Protein AF-A0AAU9VNS6-F1 (afdb_monomer_lite)

Structure (mmCIF, N/CA/C/O backbone):
data_AF-A0AAU9VNS6-F1
#
_entry.id   AF-A0AAU9VNS6-F1
#
loop_
_atom_site.group_PDB
_atom_site.id
_atom_site.type_symbol
_atom_site.label_atom_id
_atom_site.label_alt_id
_atom_site.label_comp_id
_atom_site.label_asym_id
_atom_site.label_entity_id
_atom_site.label_seq_id
_atom_site.pdbx_PDB_ins_code
_atom_site.Cartn_x
_atom_site.Cartn_y
_atom_site.Cartn_z
_atom_site.occupancy
_atom_site.B_iso_or_equiv
_atom_site.auth_seq_id
_atom_site.auth_comp_id
_atom_site.auth_asym_id
_atom_site.auth_atom_id
_atom_site.pdbx_PDB_model_num
ATOM 1 N N . MET A 1 1 ? 47.655 -11.709 -35.002 1.00 44.59 1 MET A N 1
ATOM 2 C CA . MET A 1 1 ? 47.937 -11.793 -33.555 1.00 44.59 1 MET A CA 1
ATOM 3 C C . MET A 1 1 ? 48.391 -10.428 -33.088 1.00 44.59 1 MET A C 1
ATOM 5 O O . MET A 1 1 ? 49.429 -10.001 -33.559 1.00 44.59 1 MET A O 1
ATOM 9 N N . HIS A 1 2 ? 47.593 -9.747 -32.270 1.00 37.19 2 HIS A N 1
ATOM 10 C CA . HIS A 1 2 ? 48.022 -8.745 -31.286 1.00 37.19 2 HIS A CA 1
ATOM 11 C C . HIS A 1 2 ? 46.843 -8.608 -30.317 1.00 37.19 2 HIS A C 1
ATOM 13 O O . HIS A 1 2 ? 45.856 -7.932 -30.595 1.00 37.19 2 HIS A O 1
ATOM 19 N N . LEU A 1 3 ? 46.908 -9.399 -29.247 1.00 41.22 3 LEU A N 1
ATOM 20 C CA . LEU A 1 3 ? 46.064 -9.264 -28.068 1.00 41.22 3 LEU A CA 1
ATOM 21 C C . LEU A 1 3 ? 46.627 -8.080 -27.279 1.00 41.22 3 LEU A C 1
ATOM 23 O O . LEU A 1 3 ? 47.794 -8.114 -26.903 1.00 41.22 3 LEU A O 1
ATOM 27 N N . ALA A 1 4 ? 45.823 -7.044 -27.063 1.00 41.22 4 ALA A N 1
ATOM 28 C CA . ALA A 1 4 ? 46.144 -5.965 -26.138 1.00 41.22 4 ALA A CA 1
ATOM 29 C C . ALA A 1 4 ? 45.169 -6.047 -24.958 1.00 41.22 4 ALA A C 1
ATOM 31 O O . ALA A 1 4 ? 44.031 -5.590 -25.022 1.00 41.22 4 ALA A O 1
ATOM 32 N N . GLU A 1 5 ? 45.643 -6.793 -23.966 1.00 39.47 5 GLU A N 1
ATOM 33 C CA . GLU A 1 5 ? 45.468 -6.674 -22.518 1.00 39.47 5 GLU A CA 1
ATOM 34 C C . GLU A 1 5 ? 44.313 -5.795 -22.009 1.00 39.47 5 GLU A C 1
ATOM 36 O O . GLU A 1 5 ? 44.310 -4.565 -22.083 1.00 39.47 5 GLU A O 1
ATOM 41 N N . VAL A 1 6 ? 43.342 -6.491 -21.416 1.00 42.56 6 VAL A N 1
ATOM 42 C CA . VAL A 1 6 ? 42.278 -5.954 -20.572 1.00 42.56 6 VAL A CA 1
ATOM 43 C C . VAL A 1 6 ? 42.930 -5.435 -19.291 1.00 42.56 6 VAL A C 1
ATOM 45 O O . VAL A 1 6 ? 43.405 -6.228 -18.486 1.00 42.56 6 VAL A O 1
ATOM 48 N N . LYS A 1 7 ? 42.982 -4.109 -19.127 1.00 40.81 7 LYS A N 1
ATOM 49 C CA . LYS A 1 7 ? 43.409 -3.483 -17.872 1.00 40.81 7 LYS A CA 1
ATOM 50 C C . LYS A 1 7 ? 42.364 -3.693 -16.783 1.00 40.81 7 LYS A C 1
ATOM 52 O O . LYS A 1 7 ? 41.167 -3.514 -17.008 1.00 40.81 7 LYS A O 1
ATOM 57 N N . ASP A 1 8 ? 42.916 -4.062 -15.643 1.00 41.16 8 ASP A N 1
ATOM 58 C CA . ASP A 1 8 ? 42.336 -4.516 -14.395 1.00 41.16 8 ASP A CA 1
ATOM 59 C C . ASP A 1 8 ? 41.141 -3.720 -13.860 1.00 41.16 8 ASP A C 1
ATOM 61 O O . ASP A 1 8 ? 41.044 -2.496 -13.983 1.00 41.16 8 ASP A O 1
ATOM 65 N N . ASP A 1 9 ? 40.266 -4.489 -13.208 1.00 45.78 9 ASP A N 1
ATOM 66 C CA . ASP A 1 9 ? 39.287 -4.107 -12.200 1.00 45.78 9 ASP A CA 1
ATOM 67 C C . ASP A 1 9 ? 39.771 -2.955 -11.302 1.00 45.78 9 ASP A C 1
ATOM 69 O O . ASP A 1 9 ? 40.440 -3.145 -10.287 1.00 45.78 9 ASP A O 1
ATOM 73 N N . GLU A 1 10 ? 39.361 -1.732 -11.636 1.00 44.97 10 GLU A N 1
ATOM 74 C CA . GLU A 1 10 ? 39.350 -0.640 -10.672 1.00 44.97 10 GLU A CA 1
ATOM 75 C C . GLU A 1 10 ? 38.202 -0.918 -9.686 1.00 44.97 10 GLU A C 1
ATOM 77 O O . GLU A 1 10 ? 37.025 -0.668 -9.975 1.00 44.97 10 GLU A O 1
ATOM 82 N N . GLU A 1 11 ? 38.543 -1.501 -8.532 1.00 47.16 11 GLU A N 1
ATOM 83 C CA . GLU A 1 11 ? 37.665 -1.637 -7.370 1.00 47.16 11 GLU A CA 1
ATOM 84 C C . GLU A 1 11 ? 37.081 -0.265 -6.996 1.00 47.16 11 GLU A C 1
ATOM 86 O O . GLU A 1 11 ? 37.658 0.524 -6.245 1.00 47.16 11 GLU A O 1
ATOM 91 N N . LEU A 1 12 ? 35.888 0.029 -7.521 1.00 47.84 12 LEU A N 1
ATOM 92 C CA . LEU A 1 12 ? 35.107 1.185 -7.104 1.00 47.84 12 LEU A CA 1
ATOM 93 C C . LEU A 1 12 ? 34.817 1.077 -5.598 1.00 47.84 12 LEU A C 1
ATOM 95 O O . LEU A 1 12 ? 34.297 0.048 -5.149 1.00 47.84 12 LEU A O 1
ATOM 99 N N . PRO A 1 13 ? 35.021 2.155 -4.821 1.00 41.72 13 PRO A N 1
ATOM 100 C CA . PRO A 1 13 ? 34.848 2.117 -3.380 1.00 41.72 13 PRO A CA 1
ATOM 101 C C . PRO A 1 13 ? 33.423 1.665 -3.019 1.00 41.72 13 PRO A C 1
ATOM 103 O O . PRO A 1 13 ? 32.434 2.195 -3.557 1.00 41.72 13 PRO A O 1
ATOM 106 N N . PRO A 1 14 ? 33.262 0.709 -2.085 1.00 51.72 14 PRO A N 1
ATOM 107 C CA . PRO A 1 14 ? 31.958 0.423 -1.525 1.00 51.72 14 PRO A CA 1
ATOM 108 C C . PRO A 1 14 ? 31.530 1.654 -0.711 1.00 51.72 14 PRO A C 1
ATOM 110 O O . PRO A 1 14 ? 32.350 2.377 -0.160 1.00 51.72 14 PRO A O 1
ATOM 113 N N . ASN A 1 15 ? 30.226 1.899 -0.599 1.00 47.78 15 ASN A N 1
ATOM 114 C CA . ASN A 1 15 ? 29.651 2.900 0.313 1.00 47.78 15 ASN A CA 1
ATOM 115 C C . ASN A 1 15 ? 29.649 4.392 -0.067 1.00 47.78 15 ASN A C 1
ATOM 117 O O . ASN A 1 15 ? 29.676 5.261 0.801 1.00 47.78 15 ASN A O 1
ATOM 121 N N . ARG A 1 16 ? 29.316 4.729 -1.316 1.00 53.53 16 ARG A N 1
ATOM 122 C CA . ARG A 1 16 ? 28.338 5.820 -1.504 1.00 53.53 16 ARG A CA 1
ATOM 123 C C . ARG A 1 16 ? 27.029 5.208 -1.956 1.00 53.53 16 ARG A C 1
ATOM 125 O O . ARG A 1 16 ? 26.932 4.639 -3.038 1.00 53.53 16 ARG A O 1
ATOM 132 N N . SER A 1 17 ? 26.029 5.256 -1.080 1.00 61.28 17 SER A N 1
ATOM 133 C CA . SER A 1 17 ? 24.670 4.817 -1.391 1.00 61.28 17 SER A CA 1
ATOM 134 C C . SER A 1 17 ? 24.149 5.702 -2.520 1.00 61.28 17 SER A C 1
ATOM 136 O O . SER A 1 17 ? 23.678 6.811 -2.291 1.00 61.28 17 SER A O 1
ATOM 138 N N . LEU A 1 18 ? 24.314 5.236 -3.756 1.00 75.88 18 LEU A N 1
ATOM 139 C CA . LEU A 1 18 ? 23.987 5.992 -4.951 1.00 75.88 18 LEU A CA 1
ATOM 140 C C . LEU A 1 18 ? 22.461 6.104 -5.052 1.00 75.88 18 LEU A C 1
ATOM 142 O O . LEU A 1 18 ? 21.764 5.160 -5.428 1.00 75.88 18 LEU A O 1
ATOM 146 N N . ILE A 1 19 ? 21.932 7.250 -4.636 1.00 87.69 19 ILE A N 1
ATOM 147 C CA . ILE A 1 19 ? 20.503 7.553 -4.666 1.00 87.69 19 ILE A CA 1
ATOM 148 C C . ILE A 1 19 ? 20.165 8.092 -6.056 1.00 87.69 19 ILE A C 1
ATOM 150 O O . ILE A 1 19 ? 20.704 9.109 -6.483 1.00 87.69 19 ILE A O 1
ATOM 154 N N . CYS A 1 20 ? 19.265 7.421 -6.780 1.00 88.94 20 CYS A N 1
ATOM 155 C CA . CYS A 1 20 ? 18.780 7.925 -8.064 1.00 88.94 20 CYS A CA 1
ATOM 156 C C . CYS A 1 20 ? 17.476 8.724 -7.918 1.00 88.94 20 CYS A C 1
ATOM 158 O O . CYS A 1 20 ? 16.636 8.438 -7.063 1.00 88.94 20 CYS A O 1
ATOM 160 N N . HIS A 1 21 ? 17.289 9.696 -8.815 1.00 91.06 21 HIS A N 1
ATOM 161 C CA . HIS A 1 21 ? 16.090 10.540 -8.924 1.00 91.06 21 HIS A CA 1
ATOM 162 C C . HIS A 1 21 ? 15.413 10.401 -10.301 1.00 91.06 21 HIS A C 1
ATOM 164 O O . HIS A 1 21 ? 14.740 11.314 -10.781 1.00 91.06 21 HIS A O 1
ATOM 170 N N . CYS A 1 22 ? 15.630 9.275 -10.987 1.00 89.25 22 CYS A N 1
ATOM 171 C CA . CYS A 1 22 ? 15.139 9.061 -12.348 1.00 89.25 22 CYS A CA 1
ATOM 172 C C . CYS A 1 22 ? 13.616 9.238 -12.430 1.00 89.25 22 CYS A C 1
ATOM 174 O O . CYS A 1 22 ? 12.886 8.732 -11.584 1.00 89.25 22 CYS A O 1
ATOM 176 N N . GLY A 1 23 ? 13.131 9.955 -13.443 1.00 86.38 23 GLY A N 1
ATOM 177 C CA . GLY A 1 23 ? 11.696 10.161 -13.651 1.00 86.38 23 GLY A CA 1
ATOM 178 C C . GLY A 1 23 ? 11.024 11.156 -12.699 1.00 86.38 23 GLY A C 1
ATOM 179 O O . GLY A 1 23 ? 9.817 11.346 -12.809 1.00 86.38 23 GLY A O 1
ATOM 180 N N . ARG A 1 24 ? 11.762 11.843 -11.810 1.00 84.69 24 ARG A N 1
ATOM 181 C CA . ARG A 1 24 ? 11.190 12.849 -10.889 1.00 84.69 24 ARG A CA 1
ATOM 182 C C . ARG A 1 24 ? 10.424 13.971 -11.607 1.00 84.69 24 ARG A C 1
ATOM 184 O O . ARG A 1 24 ? 9.454 14.482 -11.064 1.00 84.69 24 ARG A O 1
ATOM 191 N N . HIS A 1 25 ? 10.833 14.310 -12.830 1.00 82.31 25 HIS A N 1
ATOM 192 C CA . HIS A 1 25 ? 10.203 15.338 -13.670 1.00 82.31 25 HIS A CA 1
ATOM 193 C C . HIS A 1 25 ? 9.329 14.755 -14.795 1.00 82.31 25 HIS A C 1
ATOM 195 O O . HIS A 1 25 ? 8.978 15.455 -15.743 1.00 82.31 25 HIS A O 1
ATOM 201 N N . ALA A 1 26 ? 8.994 13.463 -14.738 1.00 81.88 26 ALA A N 1
ATOM 202 C CA . ALA A 1 26 ? 8.174 12.833 -15.763 1.00 81.88 26 ALA A CA 1
ATOM 203 C C . ALA A 1 26 ? 6.729 13.352 -15.709 1.00 81.88 26 ALA A C 1
ATOM 205 O O . ALA A 1 26 ? 6.067 13.271 -14.676 1.00 81.88 26 ALA A O 1
ATOM 206 N N . LYS A 1 27 ? 6.212 13.822 -16.850 1.00 75.75 27 LYS A N 1
ATOM 207 C CA . LYS A 1 27 ? 4.818 14.285 -16.985 1.00 75.75 27 LYS A CA 1
ATOM 208 C C . LYS A 1 27 ? 3.806 13.134 -17.077 1.00 75.75 27 LYS A C 1
ATOM 210 O O . LYS A 1 27 ? 2.624 13.329 -16.825 1.00 75.75 27 LYS A O 1
ATOM 215 N N . SER A 1 28 ? 4.262 11.926 -17.424 1.00 72.81 28 SER A N 1
ATOM 216 C CA . SER A 1 28 ? 3.416 10.741 -17.592 1.00 72.81 28 SER A CA 1
ATOM 217 C C . SER A 1 28 ? 3.862 9.593 -16.697 1.00 72.81 28 SER A C 1
ATOM 219 O O . SER A 1 28 ? 5.045 9.267 -16.605 1.00 72.81 28 SER A O 1
ATOM 221 N N . ARG A 1 29 ? 2.877 8.921 -16.093 1.00 65.25 29 ARG A N 1
ATOM 222 C CA . ARG A 1 29 ? 3.080 7.707 -15.288 1.00 65.25 29 ARG A CA 1
ATOM 223 C C . ARG A 1 29 ? 3.255 6.438 -16.118 1.00 65.25 29 ARG A C 1
ATOM 225 O O . ARG A 1 29 ? 3.431 5.372 -15.544 1.00 65.25 29 ARG A O 1
ATOM 232 N N . MET A 1 30 ? 3.159 6.528 -17.445 1.00 69.75 30 MET A N 1
ATOM 233 C CA . MET A 1 30 ? 3.325 5.371 -18.331 1.00 69.75 30 MET A CA 1
ATOM 234 C C . MET A 1 30 ? 4.786 5.016 -18.577 1.00 69.75 30 MET A C 1
ATOM 236 O O . MET A 1 30 ? 5.097 3.847 -18.780 1.00 69.75 30 MET A O 1
ATOM 240 N N . HIS A 1 31 ? 5.679 6.003 -18.540 1.00 76.94 31 HIS A N 1
ATOM 241 C CA . HIS A 1 31 ? 7.084 5.772 -18.836 1.00 76.94 31 HIS A CA 1
ATOM 242 C C . HIS A 1 31 ? 7.755 5.066 -17.652 1.00 76.94 31 HIS A C 1
ATOM 244 O O . HIS A 1 31 ? 7.689 5.547 -16.518 1.00 76.94 31 HIS A O 1
ATOM 250 N N . GLY A 1 32 ? 8.334 3.891 -17.897 1.00 80.50 32 GLY A N 1
ATOM 251 C CA . GLY A 1 32 ? 9.141 3.175 -16.912 1.00 80.50 32 GLY A CA 1
ATOM 252 C C . GLY A 1 32 ? 10.544 3.768 -16.847 1.00 80.50 32 GLY A C 1
ATOM 253 O O . GLY A 1 32 ? 11.114 4.106 -17.879 1.00 80.50 32 GLY A O 1
ATOM 254 N N . PHE A 1 33 ? 11.109 3.890 -15.648 1.00 88.06 33 PHE A N 1
ATOM 255 C CA . PHE A 1 33 ? 12.474 4.387 -15.454 1.00 88.06 33 PHE A CA 1
ATOM 256 C C . PHE A 1 33 ? 13.357 3.318 -14.832 1.00 88.06 33 PHE A C 1
ATOM 258 O O . PHE A 1 33 ? 12.855 2.376 -14.225 1.00 88.06 33 PHE A O 1
ATOM 265 N N . CYS A 1 34 ? 14.676 3.490 -14.944 1.00 89.19 34 CYS A N 1
ATOM 266 C CA . CYS A 1 34 ? 15.651 2.530 -14.429 1.00 89.19 34 CYS A CA 1
ATOM 267 C C . CYS A 1 34 ? 15.367 1.128 -14.994 1.00 89.19 34 CYS A C 1
ATOM 269 O O . CYS A 1 34 ? 15.096 0.214 -14.235 1.00 89.19 34 CYS A O 1
ATOM 271 N N . ILE A 1 35 ? 15.305 0.978 -16.314 1.00 88.06 35 ILE A N 1
ATOM 272 C CA . ILE A 1 35 ? 15.040 -0.321 -16.945 1.00 88.06 35 ILE A CA 1
ATOM 273 C C . ILE A 1 35 ? 16.364 -1.105 -16.963 1.00 88.06 35 ILE A C 1
ATOM 275 O O . ILE A 1 35 ? 17.342 -0.550 -17.469 1.00 88.06 35 ILE A O 1
ATOM 279 N N . PRO A 1 36 ? 16.430 -2.321 -16.383 1.00 79.38 36 PRO A N 1
ATOM 280 C CA . PRO A 1 36 ? 17.592 -3.202 -16.528 1.00 79.38 36 PRO A CA 1
ATOM 281 C C . PRO A 1 36 ? 17.869 -3.482 -18.011 1.00 79.38 36 PRO A C 1
ATOM 283 O O . PRO A 1 36 ? 16.933 -3.513 -18.803 1.00 79.38 36 PRO A O 1
ATOM 286 N N . ASP A 1 37 ? 19.136 -3.624 -18.396 1.00 75.19 37 ASP A N 1
ATOM 287 C CA . ASP A 1 37 ? 19.576 -3.980 -19.762 1.00 75.19 37 ASP A CA 1
ATOM 288 C C . ASP A 1 37 ? 19.282 -2.956 -20.876 1.00 75.19 37 ASP A C 1
ATOM 290 O O . ASP A 1 37 ? 19.775 -3.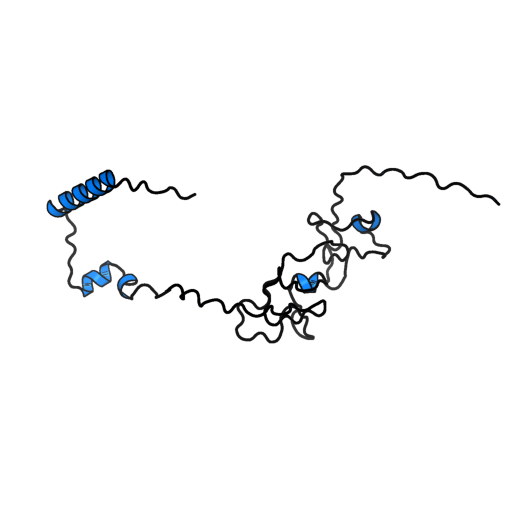083 -21.995 1.00 75.19 37 ASP A O 1
ATOM 294 N N . ALA A 1 38 ? 18.562 -1.874 -20.575 1.00 72.69 38 ALA A N 1
ATOM 295 C CA . ALA A 1 38 ? 18.508 -0.704 -21.440 1.00 72.69 38 ALA A CA 1
ATOM 296 C C . ALA A 1 38 ? 19.769 0.154 -21.247 1.00 72.69 38 ALA A C 1
ATOM 298 O O . ALA A 1 38 ? 20.268 0.289 -20.125 1.00 72.69 38 ALA A O 1
ATOM 299 N N . ILE A 1 39 ? 20.231 0.826 -22.313 1.00 68.06 39 ILE A N 1
ATOM 300 C CA . ILE A 1 39 ? 21.257 1.886 -22.248 1.00 68.06 39 ILE A CA 1
ATOM 301 C C . ILE A 1 39 ? 20.651 3.094 -21.508 1.00 68.06 39 ILE A C 1
ATOM 303 O O . ILE A 1 39 ? 20.216 4.090 -22.086 1.00 68.06 39 ILE A O 1
ATOM 307 N N . GLY A 1 40 ? 20.502 2.960 -20.193 1.00 69.50 40 GLY A N 1
ATOM 308 C CA . GLY A 1 40 ? 19.784 3.885 -19.334 1.00 69.50 40 GLY A CA 1
ATOM 309 C C . GLY A 1 40 ? 20.731 4.805 -18.575 1.00 69.50 40 GLY A C 1
ATOM 310 O O . GLY A 1 40 ? 21.755 4.386 -18.046 1.00 69.50 40 GLY A O 1
ATOM 311 N N . ARG A 1 41 ? 20.334 6.071 -18.404 1.00 82.31 41 ARG A N 1
ATOM 312 C CA . ARG A 1 41 ? 21.074 7.054 -17.581 1.00 82.31 41 ARG A CA 1
ATOM 313 C C . ARG A 1 41 ? 20.953 6.807 -16.071 1.00 82.31 41 ARG A C 1
ATOM 315 O O . ARG A 1 41 ? 21.413 7.626 -15.281 1.00 82.31 41 ARG A O 1
ATOM 322 N N . CYS A 1 42 ? 20.278 5.736 -15.647 1.00 88.44 42 CYS A N 1
ATOM 323 C CA . CYS A 1 42 ? 20.074 5.471 -14.230 1.00 88.44 42 CYS A CA 1
ATOM 324 C C . CYS A 1 42 ? 21.412 5.103 -13.564 1.00 88.44 42 CYS A C 1
ATOM 326 O O . CYS A 1 42 ? 22.020 4.110 -13.966 1.00 88.44 42 CYS A O 1
ATOM 328 N N . PRO A 1 43 ? 21.839 5.829 -12.514 1.00 89.06 43 PRO A N 1
ATOM 329 C CA . PRO A 1 43 ? 23.087 5.544 -11.812 1.00 89.06 43 PRO A CA 1
ATOM 330 C C . PRO A 1 43 ? 23.127 4.122 -11.229 1.00 89.06 43 PRO A C 1
ATOM 332 O O . PRO A 1 43 ? 24.149 3.449 -11.297 1.00 89.06 43 PRO A O 1
ATOM 335 N N . CYS A 1 44 ? 21.992 3.640 -10.706 1.00 88.94 44 CYS A N 1
ATOM 336 C CA . CYS A 1 44 ? 21.883 2.298 -10.133 1.00 88.94 44 CYS A CA 1
ATOM 337 C C . CYS A 1 44 ? 22.053 1.210 -11.205 1.00 88.94 44 CYS A C 1
ATOM 339 O O . CYS A 1 44 ? 22.821 0.277 -11.003 1.00 88.94 44 CYS A O 1
ATOM 341 N N . VAL A 1 45 ? 21.393 1.362 -12.364 1.00 88.62 45 VAL A N 1
ATOM 342 C CA . VAL A 1 45 ? 21.488 0.397 -13.477 1.00 88.62 45 VAL A CA 1
ATOM 343 C C . VAL A 1 45 ? 22.904 0.370 -14.057 1.00 88.62 45 VAL A C 1
ATOM 345 O O . VAL A 1 45 ? 23.437 -0.710 -14.281 1.00 88.62 45 VAL A O 1
ATOM 348 N N . ARG A 1 46 ? 23.553 1.535 -14.227 1.00 87.25 46 ARG A N 1
ATOM 349 C CA . ARG A 1 46 ? 24.944 1.619 -14.717 1.00 87.25 46 ARG A CA 1
ATOM 350 C C . ARG A 1 46 ? 25.933 0.864 -13.831 1.00 87.25 46 ARG A C 1
ATOM 352 O O . ARG A 1 46 ? 26.872 0.275 -14.346 1.00 87.25 46 ARG A O 1
ATOM 359 N N . GLN A 1 47 ? 25.706 0.860 -12.520 1.00 86.94 47 GLN A N 1
ATOM 360 C CA . GLN A 1 47 ? 26.516 0.104 -11.562 1.00 86.94 47 GLN A CA 1
ATOM 361 C C . GLN A 1 47 ? 26.047 -1.346 -11.376 1.00 86.94 47 GLN A C 1
ATOM 363 O O . GLN A 1 47 ? 26.493 -2.006 -10.443 1.00 86.94 47 GLN A O 1
ATOM 368 N N . ARG A 1 48 ? 25.115 -1.834 -12.207 1.00 84.81 48 ARG A N 1
ATOM 369 C CA . ARG A 1 48 ? 24.501 -3.167 -12.085 1.00 84.81 48 ARG A CA 1
ATOM 370 C C . ARG A 1 48 ? 23.909 -3.437 -10.688 1.00 84.81 48 ARG A C 1
ATOM 372 O O . ARG A 1 48 ? 23.908 -4.565 -10.209 1.00 84.81 48 ARG A O 1
ATOM 379 N N . ARG A 1 49 ? 23.388 -2.398 -10.019 1.00 85.75 49 ARG A N 1
ATOM 380 C CA . ARG A 1 49 ? 22.762 -2.474 -8.685 1.00 85.75 49 ARG A CA 1
ATOM 381 C C . ARG A 1 49 ? 21.271 -2.174 -8.755 1.00 85.75 49 ARG A C 1
ATOM 383 O O . ARG A 1 49 ? 20.833 -1.293 -9.495 1.00 85.75 49 ARG A O 1
ATOM 390 N N . GLN A 1 50 ? 20.487 -2.838 -7.911 1.00 87.50 50 GLN A N 1
ATOM 391 C CA . GLN A 1 50 ? 19.058 -2.558 -7.769 1.00 87.50 50 GLN A CA 1
ATOM 392 C C . GLN A 1 50 ? 18.821 -1.236 -7.020 1.00 87.50 50 GLN A C 1
ATOM 394 O O . GLN A 1 50 ? 19.507 -0.899 -6.052 1.00 87.50 50 GLN A O 1
ATOM 399 N N . CYS A 1 51 ? 17.817 -0.473 -7.447 1.00 87.50 51 CYS A N 1
ATOM 400 C CA . CYS A 1 51 ? 17.352 0.719 -6.750 1.00 87.50 51 CYS A CA 1
ATOM 401 C C . CYS A 1 51 ? 16.811 0.350 -5.360 1.00 87.50 51 CYS A C 1
ATOM 403 O O . CYS A 1 51 ? 15.874 -0.441 -5.218 1.00 87.50 51 CYS A O 1
ATOM 405 N N . THR A 1 52 ? 17.371 0.981 -4.329 1.00 85.31 52 THR A N 1
ATOM 406 C CA . THR A 1 52 ? 16.992 0.769 -2.926 1.00 85.31 52 THR A CA 1
ATOM 407 C C . THR A 1 52 ? 15.792 1.627 -2.510 1.00 85.31 52 THR A C 1
ATOM 409 O O . THR A 1 52 ? 15.327 2.502 -3.248 1.00 85.31 52 THR A O 1
ATOM 412 N N . LYS A 1 53 ? 15.293 1.434 -1.278 1.00 79.25 53 LYS A N 1
ATOM 413 C CA . LYS A 1 53 ? 14.240 2.289 -0.691 1.00 79.25 53 LYS A CA 1
ATOM 414 C C . LYS A 1 53 ? 14.654 3.767 -0.585 1.00 79.25 53 LYS A C 1
ATOM 416 O O . LYS A 1 53 ? 13.777 4.622 -0.599 1.00 79.25 53 LYS A O 1
ATOM 421 N N . ARG A 1 54 ? 15.962 4.062 -0.553 1.00 84.50 54 ARG A N 1
ATOM 422 C CA . ARG A 1 54 ? 16.511 5.430 -0.512 1.00 84.50 54 ARG A CA 1
ATOM 423 C C . ARG A 1 54 ? 16.444 6.149 -1.865 1.00 84.50 54 ARG A C 1
ATOM 425 O O . ARG A 1 54 ? 16.582 7.364 -1.901 1.00 84.50 54 ARG A O 1
ATOM 432 N N . CYS A 1 55 ? 16.225 5.426 -2.967 1.00 87.75 55 CYS A N 1
ATOM 433 C CA . CYS A 1 55 ? 16.056 6.017 -4.294 1.00 87.75 55 CYS A CA 1
ATOM 434 C C . CYS A 1 55 ? 14.706 6.742 -4.418 1.00 87.75 55 CYS A C 1
ATOM 436 O O . CYS A 1 55 ? 13.667 6.197 -4.045 1.00 87.75 55 CYS A O 1
ATOM 438 N N . ILE A 1 56 ? 14.720 7.938 -5.014 1.00 87.62 56 ILE A N 1
ATOM 439 C CA . ILE A 1 56 ? 13.547 8.807 -5.235 1.00 87.62 56 ILE A CA 1
ATOM 440 C C . ILE A 1 56 ? 13.110 8.726 -6.714 1.00 87.62 56 ILE A C 1
ATOM 442 O O . ILE A 1 56 ? 12.577 9.660 -7.307 1.00 87.62 56 ILE A O 1
ATOM 446 N N . CYS A 1 57 ? 13.376 7.591 -7.354 1.00 87.75 57 CYS A N 1
ATOM 447 C CA . CYS A 1 57 ? 12.978 7.322 -8.726 1.00 87.75 57 CYS A CA 1
ATOM 448 C C . CYS A 1 57 ? 11.460 7.129 -8.853 1.00 87.75 57 CYS A C 1
ATOM 450 O O . CYS A 1 57 ? 10.829 6.444 -8.045 1.00 87.75 57 CYS A O 1
ATOM 452 N N . PHE A 1 58 ? 10.888 7.682 -9.915 1.00 84.81 58 PHE A N 1
ATOM 453 C CA . PHE A 1 58 ? 9.488 7.526 -10.276 1.00 84.81 58 PHE A CA 1
ATOM 454 C C . PHE A 1 58 ? 9.303 6.310 -11.192 1.00 84.81 58 PHE A C 1
ATOM 456 O O . PHE A 1 58 ? 10.118 6.100 -12.080 1.00 84.81 58 PHE A O 1
ATOM 463 N N . ASN A 1 59 ? 8.251 5.507 -10.983 1.00 82.06 59 ASN A N 1
ATOM 464 C CA . ASN A 1 59 ? 7.923 4.323 -11.802 1.00 82.06 59 ASN A CA 1
ATOM 465 C C . ASN A 1 59 ? 9.138 3.421 -12.142 1.00 82.06 59 ASN A C 1
ATOM 467 O O . ASN A 1 59 ? 9.388 3.074 -13.298 1.00 82.06 59 ASN A O 1
ATOM 471 N N . CYS A 1 60 ? 9.943 3.109 -11.122 1.00 85.62 60 CYS A N 1
ATOM 472 C CA . CYS A 1 60 ? 11.213 2.401 -11.265 1.00 85.62 60 CYS A CA 1
ATOM 473 C C . CYS A 1 60 ? 11.028 0.911 -11.579 1.00 85.62 60 CYS A C 1
ATOM 475 O O . CYS A 1 60 ? 10.325 0.219 -10.843 1.00 85.62 60 CYS A O 1
ATOM 477 N N . ARG A 1 61 ? 11.715 0.422 -12.616 1.00 85.62 61 ARG A N 1
ATOM 478 C CA . ARG A 1 61 ? 11.733 -0.976 -13.075 1.00 85.62 61 ARG A CA 1
ATOM 479 C C . ARG A 1 61 ? 12.936 -1.784 -12.572 1.00 85.62 61 ARG A C 1
ATOM 481 O O . ARG A 1 61 ? 12.903 -3.000 -12.646 1.00 85.62 61 ARG A O 1
ATOM 488 N N . ASN A 1 62 ? 13.944 -1.128 -12.005 1.00 87.88 62 ASN A N 1
ATOM 489 C CA . ASN A 1 62 ? 15.128 -1.749 -11.397 1.00 87.88 62 ASN A CA 1
ATOM 490 C C . ASN A 1 62 ? 15.035 -1.743 -9.864 1.00 87.88 62 ASN A C 1
ATOM 492 O O . AS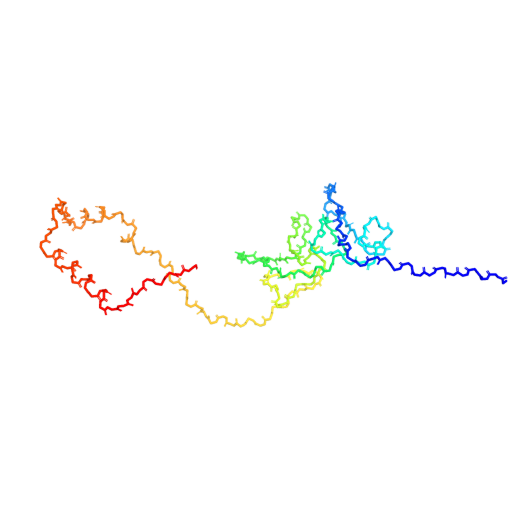N A 1 62 ? 16.036 -1.620 -9.169 1.00 87.88 62 ASN A O 1
ATOM 496 N N . ASN A 1 63 ? 13.832 -1.769 -9.293 1.00 80.06 63 ASN A N 1
ATOM 497 C CA . ASN A 1 63 ? 13.695 -1.830 -7.843 1.00 80.06 63 ASN A CA 1
ATOM 498 C C . ASN A 1 63 ? 13.600 -3.294 -7.388 1.00 80.06 63 ASN A C 1
ATOM 500 O O . ASN A 1 63 ? 12.962 -4.113 -8.038 1.00 80.06 63 ASN A O 1
ATOM 504 N N . ALA A 1 64 ? 14.208 -3.602 -6.243 1.00 67.88 64 ALA A N 1
ATOM 505 C CA . ALA A 1 64 ? 14.067 -4.894 -5.566 1.00 67.88 64 ALA A CA 1
ATOM 506 C C . ALA A 1 64 ? 12.787 -4.974 -4.715 1.00 67.88 64 ALA A C 1
ATOM 508 O O . ALA A 1 64 ? 12.697 -5.784 -3.789 1.00 67.88 64 ALA A O 1
ATOM 509 N N . ARG A 1 65 ? 11.842 -4.036 -4.891 1.00 64.88 65 ARG A N 1
ATOM 510 C CA . ARG A 1 65 ? 10.725 -3.891 -3.957 1.00 64.88 65 ARG A CA 1
ATOM 511 C C . ARG A 1 65 ? 9.742 -5.015 -4.219 1.00 64.88 65 ARG A C 1
ATOM 513 O O . ARG A 1 65 ? 8.851 -4.902 -5.055 1.00 64.88 65 ARG A O 1
ATOM 520 N N . THR A 1 66 ? 9.845 -6.058 -3.410 1.00 63.94 66 THR A N 1
ATOM 521 C CA . THR A 1 66 ? 8.659 -6.839 -3.100 1.00 63.94 66 THR A CA 1
ATOM 522 C C . THR A 1 66 ? 7.721 -5.923 -2.303 1.00 63.94 66 THR A C 1
ATOM 524 O O . THR A 1 66 ? 8.150 -5.278 -1.343 1.00 63.94 66 THR A O 1
ATOM 527 N N . PRO A 1 67 ? 6.464 -5.747 -2.728 1.00 70.94 67 PRO A N 1
ATOM 528 C CA . PRO A 1 67 ? 5.489 -5.000 -1.946 1.00 70.94 67 PRO A CA 1
ATOM 529 C C . PRO A 1 67 ? 5.318 -5.684 -0.584 1.00 70.94 67 PRO A C 1
ATOM 531 O O . PRO A 1 67 ? 5.156 -6.904 -0.517 1.00 70.94 67 PRO A O 1
ATOM 534 N N . ASP A 1 68 ? 5.254 -4.901 0.495 1.00 78.19 68 ASP A N 1
ATOM 535 C CA . ASP A 1 68 ? 5.003 -5.385 1.868 1.00 78.19 68 ASP A CA 1
ATOM 536 C C . ASP A 1 68 ? 3.547 -5.884 2.071 1.00 78.19 68 ASP A C 1
ATOM 538 O O . ASP A 1 68 ? 3.022 -5.939 3.180 1.00 78.19 68 ASP A O 1
ATOM 542 N N . GLY A 1 69 ? 2.872 -6.261 0.981 1.00 86.00 69 GLY A N 1
ATOM 543 C CA . GLY A 1 69 ? 1.469 -6.642 0.929 1.00 86.00 69 GLY A CA 1
ATOM 544 C C . GLY A 1 69 ? 0.552 -5.536 0.404 1.00 86.00 69 GLY A C 1
ATOM 545 O O . GLY A 1 69 ? 0.906 -4.362 0.316 1.00 86.00 69 GLY A O 1
ATOM 546 N N . CYS A 1 70 ? -0.671 -5.916 0.037 1.00 89.38 70 CYS A N 1
ATOM 547 C CA . CYS A 1 70 ? -1.735 -4.978 -0.314 1.00 89.38 70 CYS A CA 1
ATOM 548 C C . CYS A 1 70 ? -3.047 -5.325 0.399 1.00 89.38 70 CYS A C 1
ATOM 550 O O . CYS A 1 70 ? -3.301 -6.481 0.736 1.00 89.38 70 CYS A O 1
ATOM 552 N N . ARG A 1 71 ? -3.898 -4.316 0.598 1.00 90.81 71 ARG A N 1
ATOM 553 C CA . ARG A 1 71 ? -5.241 -4.430 1.201 1.00 90.81 71 ARG A CA 1
ATOM 554 C C . ARG A 1 71 ? -6.343 -3.987 0.231 1.00 90.81 71 ARG A C 1
ATOM 556 O O . ARG A 1 71 ? -7.390 -3.492 0.624 1.00 90.81 71 ARG A O 1
ATOM 563 N N . CYS A 1 72 ? -6.084 -4.093 -1.071 1.00 89.06 72 CYS A N 1
ATOM 564 C CA . CYS A 1 72 ? -7.014 -3.626 -2.098 1.00 89.06 72 CYS A CA 1
ATOM 565 C C . CYS A 1 72 ? -8.342 -4.393 -2.021 1.00 89.06 72 CYS A C 1
ATOM 567 O O . CYS A 1 72 ? -8.343 -5.619 -1.903 1.00 89.06 72 CYS A O 1
ATOM 569 N N . GLY A 1 73 ? -9.462 -3.675 -2.078 1.00 85.00 73 GLY A N 1
ATOM 570 C CA . GLY A 1 73 ? -10.783 -4.264 -1.872 1.00 85.00 73 GLY A CA 1
ATOM 571 C C . GLY A 1 73 ? -11.100 -4.621 -0.406 1.00 85.00 73 GLY A C 1
ATOM 572 O O . GLY A 1 73 ? -12.053 -5.339 -0.112 1.00 85.00 73 GLY A O 1
ATOM 573 N N . GLU A 1 74 ? -10.312 -4.167 0.567 1.00 81.75 74 GLU A N 1
ATOM 574 C CA . GLU A 1 74 ? -10.719 -4.249 1.970 1.00 81.75 74 GLU A CA 1
ATOM 575 C C . GLU A 1 74 ? -11.672 -3.078 2.278 1.00 81.75 74 GLU A C 1
ATOM 577 O O . GLU A 1 74 ? -11.255 -1.927 2.285 1.00 81.75 74 GLU A O 1
ATOM 582 N N . GLY A 1 75 ? -12.965 -3.366 2.478 1.00 73.25 75 GLY A N 1
ATOM 583 C CA . GLY A 1 75 ? -13.991 -2.372 2.847 1.00 73.25 75 GLY A CA 1
ATOM 584 C C . GLY A 1 75 ? -15.136 -2.210 1.841 1.00 73.25 75 GLY A C 1
ATOM 585 O O . GLY A 1 75 ? -16.224 -1.786 2.221 1.00 73.25 75 GLY A O 1
ATOM 586 N N . GLU A 1 76 ? -14.950 -2.623 0.589 1.00 76.50 76 GLU A N 1
ATOM 587 C CA . GLU A 1 76 ? -16.024 -2.611 -0.410 1.00 76.50 76 GLU A CA 1
ATOM 588 C C . GLU A 1 76 ? -16.903 -3.862 -0.302 1.00 76.50 76 GLU A C 1
ATOM 590 O O . GLU A 1 76 ? -16.416 -4.994 -0.224 1.00 76.50 76 GLU A O 1
ATOM 595 N N . ARG A 1 77 ? -18.226 -3.650 -0.297 1.00 68.50 77 ARG A N 1
ATOM 596 C CA . ARG A 1 77 ? -19.220 -4.734 -0.223 1.00 68.50 77 ARG A CA 1
ATOM 597 C C . ARG A 1 77 ? -19.360 -5.484 -1.553 1.00 68.50 77 ARG A C 1
ATOM 599 O O . ARG A 1 77 ? -19.589 -6.685 -1.531 1.00 68.50 77 ARG A O 1
ATOM 606 N N . ASN A 1 78 ? -19.150 -4.794 -2.679 1.00 66.44 78 ASN A N 1
ATOM 607 C CA . ASN A 1 78 ? -19.307 -5.318 -4.040 1.00 66.44 78 ASN A CA 1
ATOM 608 C C . ASN A 1 78 ? -18.017 -5.151 -4.861 1.00 66.44 78 ASN A C 1
ATOM 610 O O . ASN A 1 78 ? -17.954 -4.336 -5.779 1.00 66.44 78 ASN A O 1
ATOM 614 N N . ILE A 1 79 ? -16.969 -5.916 -4.545 1.00 69.56 79 ILE A N 1
ATOM 615 C CA . ILE A 1 79 ? -15.770 -5.960 -5.398 1.00 69.56 79 ILE A CA 1
ATOM 616 C C . ILE A 1 79 ? -15.979 -6.937 -6.543 1.00 69.56 79 ILE A C 1
ATOM 618 O O . ILE A 1 79 ? -16.078 -8.142 -6.321 1.00 69.56 79 ILE A O 1
ATOM 622 N N . ARG A 1 80 ? -15.964 -6.403 -7.769 1.00 69.12 80 ARG A N 1
ATOM 623 C CA . ARG A 1 80 ? -15.848 -7.200 -8.999 1.00 69.12 80 ARG A CA 1
ATOM 624 C C . ARG A 1 80 ? -14.404 -7.662 -9.225 1.00 69.12 80 ARG A C 1
ATOM 626 O O . ARG A 1 80 ? -14.174 -8.839 -9.469 1.00 69.12 80 ARG A O 1
ATOM 633 N N . SER A 1 81 ? -13.428 -6.760 -9.086 1.00 81.69 81 SER A N 1
ATOM 634 C CA . SER A 1 81 ? -11.999 -7.080 -9.215 1.00 81.69 81 SER A CA 1
ATOM 635 C C . SER A 1 81 ? -11.108 -5.993 -8.606 1.00 81.69 81 SER A C 1
ATOM 637 O O . SER A 1 81 ? -11.232 -4.823 -8.959 1.00 81.69 81 SER A O 1
ATOM 639 N N . ALA A 1 82 ? -10.178 -6.374 -7.734 1.00 87.81 82 ALA A N 1
ATOM 640 C CA . ALA A 1 82 ? -9.124 -5.510 -7.205 1.00 87.81 82 ALA A CA 1
ATOM 641 C C . ALA A 1 82 ? -7.766 -5.873 -7.823 1.00 87.81 82 ALA A C 1
ATOM 643 O O . ALA A 1 82 ? -7.589 -6.969 -8.344 1.00 87.81 82 ALA A O 1
ATOM 644 N N . CYS A 1 83 ? -6.773 -4.989 -7.712 1.00 89.69 83 CYS A N 1
ATOM 645 C CA . CYS A 1 83 ? -5.408 -5.253 -8.191 1.00 89.69 83 CYS A CA 1
ATOM 646 C C . CYS A 1 83 ? -5.297 -5.482 -9.710 1.00 89.69 83 CYS A C 1
ATOM 648 O O . CYS A 1 83 ? -4.421 -6.222 -10.132 1.00 89.69 83 CYS A O 1
ATOM 650 N N . THR A 1 84 ? -6.157 -4.863 -10.516 1.00 89.69 84 THR A N 1
ATOM 651 C CA . THR A 1 84 ? -6.132 -4.965 -11.981 1.00 89.69 84 THR A CA 1
ATOM 652 C C . THR A 1 84 ? -6.488 -3.624 -12.612 1.00 89.69 84 THR A C 1
ATOM 654 O O . THR A 1 84 ? -7.223 -2.843 -12.001 1.00 89.69 84 THR A O 1
ATOM 657 N N . ASP A 1 85 ? -5.966 -3.353 -13.805 1.00 88.69 85 ASP A N 1
ATOM 658 C CA . ASP A 1 85 ? -6.399 -2.221 -14.619 1.00 88.69 85 ASP A CA 1
ATOM 659 C C . ASP A 1 85 ? -7.561 -2.659 -15.511 1.00 88.69 85 ASP A C 1
ATOM 661 O O . ASP A 1 85 ? -7.450 -3.626 -16.262 1.00 88.69 85 ASP A O 1
ATOM 665 N N . VAL A 1 86 ? -8.674 -1.928 -15.447 1.00 81.94 86 VAL A N 1
ATOM 666 C CA . VAL A 1 86 ? -9.804 -2.114 -16.363 1.00 81.94 86 VAL A CA 1
ATOM 667 C C . VAL A 1 86 ? -9.743 -1.010 -17.426 1.00 81.94 86 VAL A C 1
ATOM 669 O O . VAL A 1 86 ? -9.642 0.166 -17.054 1.00 81.94 86 VAL A O 1
ATOM 672 N N . PRO A 1 87 ? -9.792 -1.341 -18.732 1.00 78.88 87 PRO A N 1
ATOM 673 C CA . PRO A 1 87 ? -9.852 -0.343 -19.798 1.00 78.88 87 PRO A CA 1
ATOM 674 C C . PRO A 1 87 ? -11.006 0.641 -19.573 1.00 78.88 87 PRO A C 1
ATOM 676 O O . PRO A 1 87 ? -12.106 0.243 -19.200 1.00 78.88 87 PRO A O 1
ATOM 679 N N . GLY A 1 88 ? -10.747 1.936 -19.753 1.00 77.69 88 GLY A N 1
ATOM 680 C CA . GLY A 1 88 ? -11.743 2.989 -19.517 1.00 77.69 88 GLY A CA 1
ATOM 681 C C . GLY A 1 88 ? -12.001 3.328 -18.042 1.00 77.69 88 GLY A C 1
ATOM 682 O O . GLY A 1 88 ? -12.740 4.268 -17.765 1.00 77.69 88 GLY A O 1
ATOM 683 N N . GLN A 1 89 ? -11.372 2.634 -17.086 1.00 81.88 89 GLN A N 1
ATOM 684 C CA . GLN A 1 89 ? -11.438 2.983 -15.666 1.00 81.88 89 GLN A CA 1
ATOM 685 C C . GLN A 1 89 ? -10.121 3.546 -15.133 1.00 81.88 89 GLN A C 1
ATOM 687 O O . GLN A 1 89 ? -9.053 3.477 -15.748 1.00 81.88 89 GLN A O 1
ATOM 692 N N . ARG A 1 90 ? -10.200 4.117 -13.927 1.00 79.31 90 ARG A N 1
ATOM 693 C CA . ARG A 1 90 ? -9.023 4.560 -13.187 1.00 79.31 90 ARG A CA 1
ATOM 694 C C . ARG A 1 90 ? -8.086 3.373 -12.956 1.00 79.31 90 ARG A C 1
ATOM 696 O O . ARG A 1 90 ? -8.497 2.354 -12.411 1.00 79.31 90 ARG A O 1
ATOM 703 N N . ARG A 1 91 ? -6.805 3.564 -13.285 1.00 82.62 91 ARG A N 1
ATOM 704 C CA . ARG A 1 91 ? -5.758 2.567 -13.030 1.00 82.62 91 ARG A CA 1
ATOM 705 C C . ARG A 1 91 ? -5.680 2.161 -11.558 1.00 82.62 91 ARG A C 1
ATOM 707 O O . ARG A 1 91 ? -5.828 2.990 -10.649 1.00 82.62 91 ARG A O 1
ATOM 714 N N . SER A 1 92 ? -5.377 0.889 -11.357 1.00 85.12 92 SER A N 1
ATOM 715 C CA . SER A 1 92 ? -5.103 0.227 -10.097 1.00 85.12 92 SER A CA 1
ATOM 716 C C . SER A 1 92 ? -4.013 0.955 -9.323 1.00 85.12 92 SER A C 1
ATOM 718 O O . SER A 1 92 ? -2.921 1.233 -9.815 1.00 85.12 92 SER A O 1
ATOM 720 N N . LYS A 1 93 ? -4.305 1.216 -8.052 1.00 86.25 93 LYS A N 1
ATOM 721 C CA . LYS A 1 93 ? -3.323 1.703 -7.075 1.00 86.25 93 LYS A CA 1
ATOM 722 C C . LYS A 1 93 ? -2.687 0.564 -6.278 1.00 86.25 93 LYS A C 1
ATOM 724 O O . LYS A 1 93 ? -2.074 0.814 -5.244 1.00 86.25 93 LYS A O 1
ATOM 729 N N . CYS A 1 94 ? -2.899 -0.689 -6.681 1.00 88.38 94 CYS A N 1
ATOM 730 C CA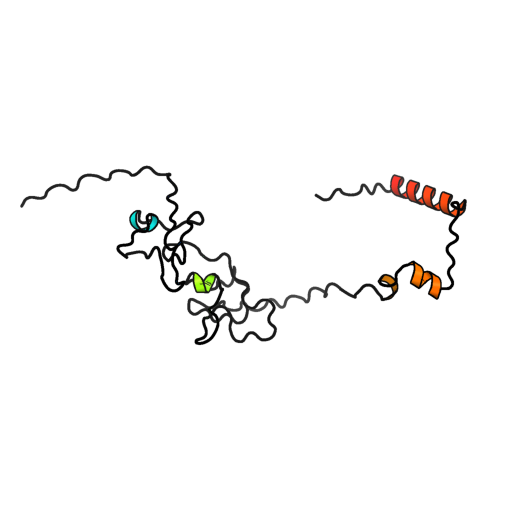 . CYS A 1 94 ? -2.356 -1.821 -5.945 1.00 88.38 94 CYS A CA 1
ATOM 731 C C . CYS A 1 94 ? -0.823 -1.816 -6.027 1.00 88.38 94 CYS A C 1
ATOM 733 O O . CYS A 1 94 ? -0.302 -1.903 -7.137 1.00 88.38 94 CYS A O 1
ATOM 735 N N . PRO A 1 95 ? -0.100 -1.795 -4.890 1.00 87.38 95 PRO A N 1
ATOM 736 C CA . PRO A 1 95 ? 1.360 -1.757 -4.890 1.00 87.38 95 PRO A CA 1
ATOM 737 C C . PRO A 1 95 ? 1.976 -2.991 -5.564 1.00 87.38 95 PRO A C 1
ATOM 739 O O . PRO A 1 95 ? 2.994 -2.863 -6.241 1.00 87.38 95 PRO A O 1
ATOM 742 N N . CYS A 1 96 ? 1.343 -4.166 -5.442 1.00 87.56 96 CYS A N 1
ATOM 743 C CA . CYS A 1 96 ? 1.775 -5.393 -6.119 1.00 87.56 96 CYS A CA 1
ATOM 744 C C . CYS A 1 96 ? 1.646 -5.278 -7.635 1.00 87.56 96 CYS A C 1
ATOM 746 O O . CYS A 1 96 ? 2.615 -5.477 -8.358 1.00 87.56 96 CYS A O 1
ATOM 748 N N . TYR A 1 97 ? 0.484 -4.835 -8.110 1.00 87.94 97 TYR A N 1
ATOM 749 C CA . TYR A 1 97 ? 0.255 -4.641 -9.537 1.00 87.94 97 TYR A CA 1
ATOM 750 C C . TYR A 1 97 ? 1.192 -3.574 -10.128 1.00 87.94 97 TYR A C 1
ATOM 752 O O . TYR A 1 97 ? 1.830 -3.800 -11.150 1.00 87.94 97 TYR A O 1
ATOM 760 N N . THR A 1 98 ? 1.358 -2.430 -9.453 1.00 84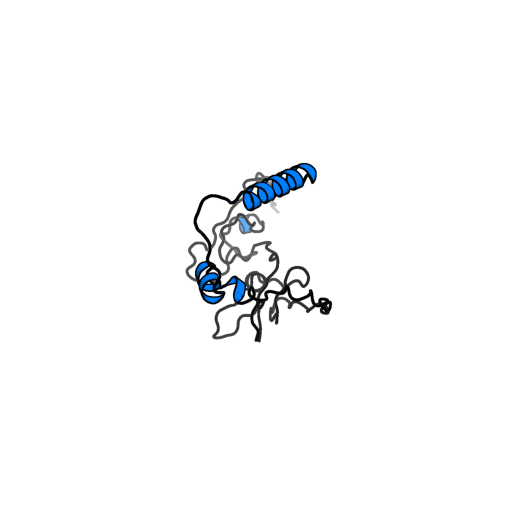.00 98 THR A N 1
ATOM 761 C CA . THR A 1 98 ? 2.234 -1.347 -9.936 1.00 84.00 98 THR A CA 1
ATOM 762 C C . THR A 1 98 ? 3.716 -1.714 -9.932 1.00 84.00 98 THR A C 1
ATOM 764 O O . THR A 1 98 ? 4.478 -1.158 -10.716 1.00 84.00 98 THR A O 1
ATOM 767 N N . SER A 1 99 ? 4.134 -2.629 -9.053 1.00 80.75 99 SER A N 1
ATOM 768 C CA . SER A 1 99 ? 5.510 -3.147 -9.027 1.00 80.75 99 SER A CA 1
ATOM 769 C C . SER A 1 99 ? 5.727 -4.314 -9.992 1.00 80.75 99 SER A C 1
ATOM 771 O O .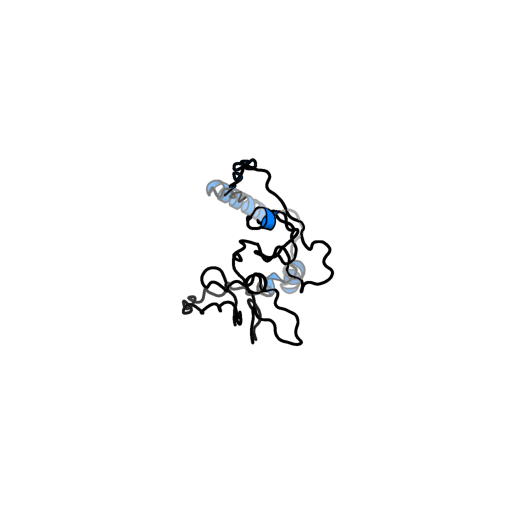 SER A 1 99 ? 6.856 -4.768 -10.121 1.00 80.75 99 SER A O 1
ATOM 773 N N . GLY A 1 100 ? 4.683 -4.788 -10.685 1.00 80.69 100 GLY A N 1
ATOM 774 C CA . GLY A 1 100 ? 4.774 -5.964 -11.553 1.00 80.69 100 GLY A CA 1
ATOM 775 C C . GLY A 1 100 ? 4.968 -7.274 -10.784 1.00 80.69 100 GLY A C 1
ATOM 776 O O . GLY A 1 100 ? 5.509 -8.226 -11.331 1.00 80.69 100 GLY A O 1
ATOM 777 N N . SER A 1 101 ? 4.573 -7.318 -9.510 1.00 84.75 101 SER A N 1
ATOM 778 C CA . SER A 1 101 ? 4.752 -8.480 -8.640 1.00 84.75 101 SER A CA 1
ATOM 779 C C . SER A 1 101 ? 3.424 -9.171 -8.330 1.00 84.75 101 SER A C 1
ATOM 781 O O . SER A 1 101 ? 2.346 -8.562 -8.335 1.00 84.75 101 SER A O 1
ATOM 783 N N . SER A 1 102 ? 3.501 -10.468 -8.040 1.00 89.62 102 SER A N 1
ATOM 784 C CA . SER A 1 102 ? 2.354 -11.271 -7.626 1.00 89.62 102 SER A CA 1
ATOM 785 C C . SER A 1 102 ? 1.818 -10.823 -6.260 1.00 89.62 102 SER A C 1
ATOM 787 O O . SER A 1 102 ? 2.542 -10.333 -5.387 1.00 89.62 102 SER A O 1
ATOM 789 N N . CYS A 1 103 ? 0.513 -10.985 -6.042 1.00 90.25 103 CYS A N 1
ATOM 790 C CA . CYS A 1 103 ? -0.070 -10.788 -4.719 1.00 90.25 103 CYS A CA 1
ATOM 791 C C . CYS A 1 103 ? 0.176 -12.030 -3.848 1.00 90.25 103 CYS A C 1
ATOM 793 O O . CYS A 1 103 ? -0.585 -12.992 -3.916 1.00 90.25 103 CYS A O 1
ATOM 795 N N . SER A 1 104 ? 1.205 -11.988 -2.997 1.00 88.88 104 SER A N 1
ATOM 796 C CA . SER A 1 104 ? 1.494 -13.054 -2.019 1.00 88.88 104 SER A CA 1
ATOM 797 C C . SER A 1 104 ? 0.309 -13.314 -1.076 1.00 88.88 104 SER A C 1
ATOM 799 O O . SER A 1 104 ? -0.288 -12.372 -0.547 1.00 88.88 104 SER A O 1
ATOM 801 N N . ALA A 1 105 ? -0.003 -14.590 -0.826 1.00 85.69 105 ALA A N 1
ATOM 802 C CA . ALA A 1 105 ? -1.055 -15.005 0.102 1.00 85.69 105 ALA A CA 1
ATOM 803 C C . ALA A 1 105 ? -0.745 -14.658 1.569 1.00 85.69 105 ALA A C 1
ATOM 805 O O . ALA A 1 105 ? -1.666 -14.350 2.325 1.00 85.69 105 ALA A O 1
ATOM 806 N N . GLU A 1 106 ? 0.533 -14.644 1.946 1.00 85.81 106 GLU A N 1
ATOM 807 C CA . GLU A 1 106 ? 0.989 -14.341 3.306 1.00 85.81 106 GLU A CA 1
ATOM 808 C C . GLU A 1 106 ? 0.935 -12.839 3.599 1.00 85.81 106 GLU A C 1
ATOM 810 O O . GLU A 1 106 ? 0.426 -12.410 4.635 1.00 85.81 106 GLU A O 1
ATOM 815 N N . LYS A 1 107 ? 1.421 -12.018 2.657 1.00 88.25 107 LYS A N 1
ATOM 816 C CA . LYS A 1 107 ? 1.554 -10.565 2.860 1.00 88.25 107 LYS A CA 1
ATOM 817 C C . LYS A 1 107 ? 0.306 -9.783 2.446 1.00 88.25 107 LYS A C 1
ATOM 819 O O . LYS A 1 107 ? -0.035 -8.775 3.064 1.00 88.25 107 LYS A O 1
ATOM 824 N N . CYS A 1 108 ? -0.399 -10.205 1.393 1.00 89.50 108 CYS A N 1
ATOM 825 C CA . CYS A 1 108 ? -1.561 -9.472 0.882 1.00 89.50 108 CYS A CA 1
ATOM 826 C C . CYS A 1 108 ? -2.855 -9.933 1.549 1.00 89.50 108 CYS A C 1
ATOM 828 O O . CYS A 1 108 ? -3.072 -11.122 1.732 1.00 89.50 108 CYS A O 1
ATOM 830 N N . LYS A 1 109 ? -3.768 -8.998 1.816 1.00 89.50 109 LYS A N 1
ATOM 831 C CA . LYS A 1 109 ? -5.133 -9.243 2.317 1.00 89.50 109 LYS A CA 1
ATOM 832 C C . LYS A 1 109 ? -6.206 -8.766 1.333 1.00 89.50 109 LYS A C 1
ATOM 834 O O . LYS A 1 109 ? -7.352 -8.549 1.716 1.00 89.50 109 LYS A O 1
ATOM 839 N N . CYS A 1 110 ? -5.834 -8.576 0.067 1.00 89.19 110 CYS A N 1
ATOM 840 C CA . CYS A 1 110 ? -6.750 -8.116 -0.966 1.00 89.19 110 CYS A CA 1
ATOM 841 C C . CYS A 1 110 ? -7.922 -9.088 -1.188 1.00 89.19 110 CYS A C 1
ATOM 843 O O . CYS A 1 110 ? -7.774 -10.310 -1.072 1.00 89.19 110 CYS A O 1
ATOM 845 N N . LYS A 1 111 ? -9.094 -8.532 -1.517 1.00 87.69 111 LYS A N 1
ATOM 846 C CA . LYS A 1 111 ? -10.308 -9.282 -1.877 1.00 87.69 111 LYS A CA 1
ATOM 847 C C . LYS A 1 111 ? -10.577 -9.150 -3.373 1.00 87.69 111 LYS A C 1
ATOM 849 O O . LYS A 1 111 ? -10.363 -8.082 -3.931 1.00 87.69 111 LYS A O 1
ATOM 854 N N . GLY A 1 112 ? -11.026 -10.234 -4.014 1.00 86.44 112 GLY A N 1
ATOM 855 C CA . GLY A 1 112 ? -11.283 -10.255 -5.460 1.00 86.44 112 GLY A CA 1
ATOM 856 C C . GLY A 1 112 ? -10.038 -9.931 -6.293 1.00 86.44 112 GLY A C 1
ATOM 857 O O . GLY A 1 112 ? -10.115 -9.140 -7.225 1.00 86.44 112 GLY A O 1
ATOM 858 N N . CYS A 1 113 ? -8.872 -10.469 -5.916 1.00 89.94 113 CYS A N 1
ATOM 859 C CA . CYS A 1 113 ? -7.598 -10.166 -6.568 1.00 89.94 113 CYS A CA 1
ATOM 860 C C . CYS A 1 113 ? -7.596 -10.618 -8.040 1.00 89.94 113 CYS A C 1
ATOM 862 O O . CYS A 1 113 ? -7.587 -11.810 -8.338 1.00 89.94 113 CYS A O 1
ATOM 864 N N . GLY A 1 114 ? -7.570 -9.651 -8.952 1.00 90.06 114 GLY A N 1
ATOM 865 C CA . GLY A 1 114 ? -7.453 -9.817 -10.398 1.00 90.06 114 GLY A CA 1
ATOM 866 C C . GLY A 1 114 ? -6.043 -9.562 -10.934 1.00 90.06 114 GLY A C 1
ATOM 867 O O . GLY A 1 114 ? -5.905 -9.337 -12.128 1.00 90.06 114 GLY A O 1
ATOM 868 N N . ASN A 1 115 ? -5.014 -9.573 -10.077 1.00 91.31 115 ASN A N 1
ATOM 869 C CA . ASN A 1 115 ? -3.638 -9.289 -10.485 1.00 91.31 115 ASN A CA 1
ATOM 870 C C . ASN A 1 115 ? -3.147 -10.296 -11.538 1.00 91.31 115 ASN A C 1
ATOM 872 O O . ASN A 1 115 ? -3.100 -11.499 -11.273 1.00 91.31 115 ASN A O 1
ATOM 876 N N . SER A 1 116 ? -2.766 -9.800 -12.716 1.00 88.38 116 SER A N 1
ATOM 877 C CA . SER A 1 116 ? -2.258 -10.602 -13.833 1.00 88.38 116 SER A CA 1
ATOM 878 C C . SER A 1 116 ? -0.868 -11.187 -13.571 1.00 88.38 116 SER A C 1
ATOM 880 O O . SER A 1 116 ? -0.563 -12.252 -14.093 1.00 88.38 116 SER A O 1
ATOM 882 N N . PHE A 1 117 ? -0.059 -10.563 -12.708 1.00 86.75 117 PHE A N 1
ATOM 883 C CA . PHE A 1 117 ? 1.277 -11.051 -12.326 1.00 86.75 117 PHE A CA 1
ATOM 884 C C . PHE A 1 117 ? 1.242 -12.212 -11.319 1.00 86.75 117 PHE A C 1
ATOM 886 O O . PHE A 1 117 ? 2.281 -12.713 -10.903 1.00 86.75 117 PHE A O 1
ATOM 893 N N . GLY A 1 118 ? 0.051 -12.616 -10.878 1.00 86.19 118 GLY A N 1
ATOM 894 C CA . GLY A 1 118 ? -0.155 -13.664 -9.887 1.00 86.19 118 GLY A CA 1
ATOM 895 C C . GLY A 1 118 ? -1.206 -13.236 -8.874 1.00 86.19 118 GLY A C 1
ATOM 896 O O . GLY A 1 118 ? -1.034 -12.260 -8.132 1.00 86.19 118 GLY A O 1
ATOM 897 N N . LYS A 1 119 ? -2.317 -13.970 -8.856 1.00 87.94 119 LYS A N 1
ATOM 898 C CA . LYS A 1 119 ? -3.443 -13.707 -7.963 1.00 87.94 119 LYS A CA 1
ATOM 899 C C . LYS A 1 119 ? -3.151 -14.276 -6.583 1.00 87.94 119 LYS A C 1
ATOM 901 O O . LYS A 1 119 ? -2.577 -15.354 -6.454 1.00 87.94 119 LYS A O 1
ATOM 906 N N . ARG A 1 120 ? -3.640 -13.591 -5.549 1.00 86.19 120 ARG A N 1
ATOM 907 C CA . ARG A 1 120 ? -3.709 -14.180 -4.213 1.00 86.19 120 ARG A CA 1
ATOM 908 C C . ARG A 1 120 ? -4.698 -15.341 -4.267 1.00 86.19 120 ARG A C 1
ATOM 910 O O . ARG A 1 120 ? -5.906 -15.113 -4.370 1.00 86.19 120 ARG A O 1
ATOM 917 N N . THR A 1 121 ? -4.199 -16.568 -4.177 1.00 69.69 121 THR A N 1
ATOM 918 C CA . THR A 1 121 ? -5.044 -17.718 -3.872 1.00 69.69 121 THR A CA 1
ATOM 919 C C . THR A 1 121 ? -5.614 -17.471 -2.482 1.00 69.69 121 THR A C 1
ATOM 921 O O . THR A 1 121 ? -4.893 -17.198 -1.519 1.00 69.69 121 THR A O 1
ATOM 924 N N . ALA A 1 122 ? -6.940 -17.421 -2.380 1.00 63.41 122 ALA A N 1
ATOM 925 C CA . ALA A 1 122 ? -7.578 -17.337 -1.084 1.00 63.41 122 ALA A CA 1
ATOM 926 C C . ALA A 1 122 ? -7.256 -18.648 -0.362 1.00 63.41 122 ALA A C 1
ATOM 928 O O . ALA A 1 122 ? -7.903 -19.661 -0.617 1.00 63.41 122 ALA A O 1
ATOM 929 N N . GLY A 1 123 ? -6.238 -18.635 0.505 1.00 56.38 123 GLY A N 1
ATOM 930 C CA . GLY A 1 123 ? -6.056 -19.694 1.489 1.00 56.38 123 GLY A CA 1
ATOM 931 C C . GLY A 1 123 ? -7.409 -19.939 2.143 1.00 56.38 123 GLY A C 1
ATOM 932 O O . GLY A 1 123 ? -8.120 -18.961 2.428 1.00 56.38 123 GLY A O 1
ATOM 933 N N . LYS A 1 124 ? -7.794 -21.224 2.252 1.00 46.06 124 LYS A N 1
ATOM 934 C CA . LYS A 1 124 ? -9.046 -21.669 2.879 1.00 46.06 124 LYS A CA 1
ATOM 935 C C . LYS A 1 124 ? -9.305 -20.738 4.047 1.00 46.06 124 LYS A C 1
ATOM 937 O O . LYS A 1 124 ? -8.431 -20.567 4.890 1.00 46.06 124 LYS A O 1
ATOM 942 N N . LYS A 1 125 ? -10.445 -20.043 4.014 1.00 49.09 125 LYS A N 1
ATOM 943 C CA . LYS A 1 125 ? -10.831 -19.173 5.116 1.00 49.09 125 LYS A CA 1
ATOM 944 C C . LYS A 1 125 ? -10.759 -20.063 6.348 1.00 49.09 125 LYS A C 1
ATOM 946 O O . LYS A 1 125 ? -11.623 -20.922 6.497 1.00 49.09 125 LYS A O 1
ATOM 951 N N . ASP A 1 126 ? -9.774 -19.849 7.217 1.00 48.78 126 ASP A N 1
ATOM 952 C CA . ASP A 1 126 ? -10.002 -20.107 8.622 1.00 48.78 126 ASP A CA 1
ATOM 953 C C . ASP A 1 126 ? -11.304 -19.382 8.885 1.00 48.78 126 ASP A C 1
ATOM 955 O O . ASP A 1 126 ? -11.408 -18.159 8.690 1.00 48.78 126 ASP A O 1
ATOM 959 N N . VAL A 1 127 ? -12.346 -20.167 9.143 1.00 53.53 127 VAL A N 1
ATOM 960 C CA . VAL A 1 127 ? -13.606 -19.659 9.638 1.00 53.53 127 VAL A CA 1
ATOM 961 C C . VAL A 1 127 ? -13.173 -18.880 10.857 1.00 53.53 127 VAL A C 1
ATOM 963 O O . VAL A 1 127 ? -12.852 -19.467 11.886 1.00 53.53 127 VAL A O 1
ATOM 966 N N . LYS A 1 128 ? -13.030 -17.557 10.706 1.00 51.84 128 LYS A N 1
ATOM 967 C CA . LYS A 1 128 ? -12.781 -16.670 11.825 1.00 51.84 128 LYS A CA 1
ATOM 968 C C . LYS A 1 128 ? -13.936 -16.988 12.743 1.00 51.84 128 LYS A C 1
ATOM 970 O O . LYS A 1 128 ? -15.060 -16.575 12.451 1.00 51.84 128 LYS A O 1
ATOM 975 N N . LYS A 1 129 ? -13.657 -17.768 13.794 1.00 52.62 129 LYS A N 1
ATOM 976 C CA . LYS A 1 129 ? -14.508 -17.934 14.965 1.00 52.62 129 LYS A CA 1
ATOM 977 C C . LYS A 1 129 ? -15.011 -16.526 15.198 1.00 52.62 129 LYS A C 1
ATOM 979 O O . LYS A 1 129 ? -14.158 -15.648 15.359 1.00 52.62 129 LYS A O 1
ATOM 984 N N . LYS A 1 130 ? -16.314 -16.280 14.977 1.00 51.19 130 LYS A N 1
ATOM 985 C CA . LYS A 1 130 ? -16.894 -14.934 15.044 1.00 51.19 130 LYS A CA 1
ATOM 986 C C . LYS A 1 130 ? -16.331 -14.345 16.326 1.00 51.19 130 LYS A C 1
ATOM 988 O O . LYS A 1 130 ? -16.709 -14.785 17.407 1.00 51.19 130 LYS A O 1
ATOM 993 N N . ARG A 1 131 ? -15.350 -13.439 16.225 1.00 56.16 131 ARG A N 1
ATOM 994 C CA . ARG A 1 131 ? -14.953 -12.663 17.389 1.00 56.16 131 ARG A CA 1
ATOM 995 C C . ARG A 1 131 ? -16.245 -11.956 17.712 1.00 56.16 131 ARG A C 1
ATOM 997 O O . ARG A 1 131 ? -16.759 -11.272 16.823 1.00 56.16 131 ARG A O 1
ATOM 1004 N N . SER A 1 132 ? -16.794 -12.263 18.889 1.00 53.53 132 SER A N 1
ATOM 1005 C CA . SER A 1 132 ? -17.976 -11.606 19.429 1.00 53.53 132 SER A CA 1
ATOM 1006 C C . SER A 1 132 ? -17.896 -10.157 18.992 1.00 53.53 132 SER A C 1
ATOM 1008 O O . SER A 1 132 ? -16.872 -9.502 19.224 1.00 53.53 132 SER A O 1
ATOM 1010 N N . THR A 1 133 ? -18.879 -9.736 18.196 1.00 54.03 133 THR A N 1
ATOM 1011 C CA . THR A 1 133 ? -18.978 -8.366 17.720 1.00 54.03 133 THR A CA 1
ATOM 1012 C C . THR A 1 133 ? -18.761 -7.521 18.957 1.00 54.03 133 THR A C 1
ATOM 1014 O O . THR A 1 133 ? -19.530 -7.662 19.907 1.00 54.03 133 THR A O 1
ATOM 1017 N N . LYS A 1 134 ? -17.676 -6.731 19.012 1.00 55.03 134 LYS A N 1
ATOM 1018 C CA . LYS A 1 134 ? -17.503 -5.795 20.122 1.00 55.03 134 LYS A CA 1
ATOM 1019 C C . LYS A 1 134 ? -18.814 -5.036 20.155 1.00 55.03 134 LYS A C 1
ATOM 1021 O O . LYS A 1 134 ? -19.186 -4.466 19.129 1.00 55.03 134 LYS A O 1
ATOM 1026 N N . CYS A 1 135 ? -19.553 -5.178 21.250 1.00 50.34 135 CYS A N 1
ATOM 1027 C CA . CYS A 1 135 ? -20.879 -4.616 21.373 1.00 50.34 135 CYS A CA 1
ATOM 1028 C C . CYS A 1 135 ? -20.679 -3.103 21.391 1.00 50.34 135 CYS A C 1
ATOM 1030 O O . CYS A 1 135 ? -20.506 -2.486 22.434 1.00 50.34 135 CYS A O 1
ATOM 1032 N N . THR A 1 136 ? -20.615 -2.499 20.208 1.00 52.41 136 THR A N 1
ATOM 1033 C CA . THR A 1 136 ? -20.777 -1.069 20.012 1.00 52.41 136 THR A CA 1
ATOM 1034 C C . THR A 1 136 ? -22.274 -0.823 19.988 1.00 52.41 136 THR A C 1
ATOM 1036 O O . THR A 1 136 ? -22.806 -0.210 19.062 1.00 52.41 136 THR A O 1
ATOM 1039 N N . SER A 1 137 ? -22.989 -1.341 20.992 1.00 50.94 137 SER A N 1
ATOM 1040 C CA . SER A 1 137 ? -24.200 -0.669 21.400 1.00 50.94 137 SER A CA 1
ATOM 1041 C C . SER A 1 137 ? -23.750 0.761 21.629 1.00 50.94 137 SER A C 1
ATOM 1043 O O . SER A 1 137 ? -22.888 1.028 22.474 1.00 50.94 137 SER A O 1
ATOM 1045 N N . SER A 1 138 ? -24.280 1.665 20.808 1.00 54.06 138 SER A N 1
ATOM 1046 C CA . SER A 1 138 ? -24.368 3.059 21.204 1.00 54.06 138 SER A CA 1
ATOM 1047 C C . SER A 1 138 ? -24.717 3.055 22.691 1.00 54.06 138 SER A C 1
ATOM 1049 O O . SER A 1 138 ? -25.611 2.283 23.058 1.00 54.06 138 SER A O 1
ATOM 1051 N N . PRO A 1 139 ? -23.998 3.808 23.542 1.00 54.94 139 PRO A N 1
ATOM 1052 C CA . PRO A 1 139 ? -24.388 3.945 24.934 1.00 54.94 139 PRO A CA 1
ATOM 1053 C C . PRO A 1 139 ? -25.907 4.110 24.977 1.00 54.94 139 PRO A C 1
ATOM 1055 O O . PRO A 1 139 ? -26.435 4.831 24.120 1.00 54.94 139 PRO A O 1
ATOM 1058 N N . SER A 1 140 ? -26.597 3.376 25.859 1.00 55.91 140 SER A N 1
ATOM 1059 C CA . SER A 1 140 ? -28.061 3.446 25.954 1.00 55.91 140 SER A CA 1
ATOM 1060 C C . SER A 1 140 ? -28.497 4.916 25.897 1.00 55.91 140 SER A C 1
ATOM 1062 O O . SER A 1 140 ? -27.735 5.768 26.354 1.00 55.91 140 SER A O 1
ATOM 1064 N N . PRO A 1 141 ? -29.664 5.267 25.330 1.00 55.38 141 PRO A N 1
ATOM 1065 C CA . PRO A 1 141 ? -30.072 6.668 25.142 1.00 55.38 141 PRO A CA 1
ATOM 1066 C C . PRO A 1 141 ? -29.893 7.550 26.394 1.00 55.38 141 PRO A C 1
ATOM 1068 O O . PRO A 1 141 ? -29.601 8.737 26.279 1.00 55.38 141 PRO A O 1
ATOM 1071 N N . LEU A 1 142 ? -29.955 6.933 27.577 1.00 55.50 142 LEU A N 1
ATOM 1072 C CA . LEU A 1 142 ? -29.609 7.492 28.886 1.00 55.50 142 LEU A CA 1
ATOM 1073 C C . LEU A 1 142 ? -28.205 8.129 28.950 1.00 55.50 142 LEU A C 1
ATOM 1075 O O . LEU A 1 142 ? -28.056 9.216 29.489 1.00 55.50 142 LEU A O 1
ATOM 1079 N N . LYS A 1 143 ? -27.178 7.510 28.354 1.00 55.53 143 LYS A N 1
ATOM 1080 C CA . LYS A 1 143 ? -25.795 8.024 28.286 1.00 55.53 143 LYS A CA 1
ATOM 1081 C C . LYS A 1 143 ? -25.588 9.139 27.248 1.00 55.53 143 LYS A C 1
ATOM 1083 O O . LYS A 1 143 ? -24.488 9.677 27.167 1.00 55.53 143 LYS A O 1
ATOM 1088 N N . ARG A 1 144 ? -26.595 9.457 26.423 1.00 59.00 144 ARG A N 1
ATOM 1089 C CA . ARG A 1 144 ? -26.545 10.567 25.449 1.00 59.00 144 ARG A CA 1
ATOM 1090 C C . ARG A 1 144 ? -27.309 11.808 25.899 1.00 59.00 144 ARG A C 1
ATOM 1092 O O . ARG A 1 144 ? -27.094 12.863 25.307 1.00 59.00 144 ARG A O 1
ATOM 1099 N N . LYS A 1 145 ? -28.189 11.708 26.901 1.00 62.00 145 LYS A N 1
ATOM 1100 C CA . LYS A 1 145 ? -28.842 12.899 27.448 1.00 62.00 145 LYS A CA 1
ATOM 1101 C C . LYS A 1 145 ? -27.831 13.689 28.263 1.00 62.00 145 LYS A C 1
ATOM 1103 O O . LYS A 1 145 ? -27.084 13.127 29.062 1.00 62.00 145 LYS A O 1
ATOM 1108 N N . ARG A 1 146 ? -27.801 15.002 28.039 1.00 73.56 146 ARG A N 1
ATOM 1109 C CA . ARG A 1 146 ? -27.054 15.924 28.890 1.00 73.56 146 ARG A CA 1
ATOM 1110 C C . ARG A 1 146 ? -27.580 15.729 30.311 1.00 73.56 146 ARG A C 1
ATOM 1112 O O . ARG A 1 146 ? -28.792 15.697 30.499 1.00 73.56 146 ARG A O 1
ATOM 1119 N N . THR A 1 147 ? -26.692 15.582 31.292 1.00 68.69 147 THR A N 1
ATOM 1120 C CA . THR A 1 147 ? -27.051 15.220 32.677 1.00 68.69 147 THR A CA 1
ATOM 1121 C C . THR A 1 147 ? -28.196 16.076 33.228 1.00 68.69 147 THR A C 1
ATOM 1123 O O . THR A 1 147 ? -29.124 15.554 33.831 1.00 68.69 147 THR A O 1
ATOM 1126 N N . MET A 1 148 ? -28.187 17.376 32.921 1.00 65.56 148 MET A N 1
ATOM 1127 C CA . MET A 1 148 ? -29.233 18.320 33.325 1.00 65.56 148 MET A CA 1
ATOM 1128 C C . MET A 1 148 ? -30.613 18.028 32.720 1.00 65.56 148 MET A C 1
ATOM 1130 O O . MET A 1 148 ? -31.618 18.244 33.388 1.00 65.56 148 MET A O 1
ATOM 1134 N N . ASP A 1 149 ? -30.678 17.543 31.481 1.00 74.06 149 ASP A N 1
ATOM 1135 C CA . ASP A 1 149 ? -31.943 17.243 30.801 1.00 74.06 149 ASP A CA 1
ATOM 1136 C C . ASP A 1 149 ? -32.557 15.949 31.351 1.00 74.06 149 ASP A C 1
ATOM 1138 O O . ASP A 1 149 ? -33.764 15.871 31.553 1.00 74.06 149 ASP A O 1
ATOM 1142 N N . PHE A 1 150 ? -31.716 14.960 31.676 1.00 72.75 150 PHE A N 1
ATOM 1143 C CA . PHE A 1 150 ? -32.152 13.735 32.349 1.00 72.75 150 PHE A CA 1
ATOM 1144 C C . PHE A 1 150 ? -32.713 14.019 33.750 1.00 72.75 150 PHE A C 1
ATOM 1146 O O . PHE A 1 150 ? -33.791 13.540 34.079 1.00 72.75 150 PHE A O 1
ATOM 1153 N N . LEU A 1 151 ? -32.016 14.836 34.546 1.00 70.38 151 LEU A N 1
ATOM 1154 C CA . LEU A 1 151 ? -32.429 15.177 35.914 1.00 70.38 151 LEU A CA 1
ATOM 1155 C C . LEU A 1 151 ? -33.749 15.956 35.963 1.00 70.38 151 LEU A C 1
ATOM 1157 O O . LEU A 1 151 ? -34.576 15.721 36.843 1.00 70.38 151 LEU A O 1
ATOM 1161 N N . LYS A 1 152 ? -33.962 16.856 34.992 1.00 72.69 152 LYS A N 1
ATOM 1162 C CA . LYS A 1 152 ? -35.230 17.579 34.830 1.00 72.69 152 LYS A CA 1
ATOM 1163 C C . LYS A 1 152 ? -36.385 16.636 34.500 1.00 72.69 152 LYS A C 1
ATOM 1165 O O . LYS A 1 152 ? -37.461 16.785 35.065 1.00 72.69 152 LYS A O 1
ATOM 1170 N N . GLU A 1 153 ? -36.171 15.666 33.614 1.00 75.94 153 GLU A N 1
ATOM 1171 C CA . GLU A 1 153 ? -37.194 14.671 33.265 1.00 75.94 153 GLU A CA 1
ATOM 1172 C C . GLU A 1 153 ? -37.480 13.682 34.401 1.00 75.94 153 GLU A C 1
ATOM 1174 O O . GLU A 1 153 ? -38.619 13.250 34.560 1.00 75.94 153 GLU A O 1
ATOM 1179 N N . SER A 1 154 ? -36.472 13.327 35.204 1.00 73.56 154 SER A N 1
ATOM 1180 C CA . SER A 1 154 ? -36.619 12.406 36.336 1.00 73.56 154 SER A CA 1
ATOM 1181 C C . SER A 1 154 ? -37.113 13.081 37.621 1.00 73.56 154 SER A C 1
ATOM 1183 O O . SER A 1 154 ? -37.090 12.451 38.679 1.00 73.56 154 SER A O 1
ATOM 1185 N N . ASN A 1 155 ? -37.531 14.354 37.558 1.00 69.75 155 ASN A N 1
ATOM 1186 C CA . ASN A 1 155 ? -37.950 15.164 38.711 1.00 69.75 155 ASN A CA 1
ATOM 1187 C C . ASN A 1 155 ? -36.925 15.155 39.864 1.00 69.75 155 ASN A C 1
ATOM 1189 O O . ASN A 1 155 ? -37.263 15.264 41.042 1.00 69.75 155 ASN A O 1
ATOM 1193 N N . SER A 1 156 ? -35.649 14.980 39.521 1.00 69.31 156 SER A N 1
ATOM 1194 C CA . SER A 1 156 ? -34.556 14.864 40.476 1.00 69.31 156 SER A CA 1
ATOM 1195 C C . SER A 1 156 ? -33.869 16.217 40.583 1.00 69.31 156 SER A C 1
ATOM 1197 O O . SER A 1 156 ? -33.125 16.629 39.694 1.00 69.31 156 SER A O 1
ATOM 1199 N N . PHE A 1 157 ? -34.139 16.932 41.670 1.00 64.56 157 PHE A N 1
ATOM 1200 C CA . PHE A 1 157 ? -33.507 18.216 41.938 1.00 64.56 157 PHE A CA 1
ATOM 1201 C C . PHE A 1 157 ? -32.141 17.988 42.579 1.00 64.56 157 PHE A C 1
ATOM 1203 O O . PHE A 1 157 ? -32.040 17.426 43.667 1.00 64.56 157 PHE A O 1
ATOM 1210 N N . ILE A 1 158 ? -31.083 18.440 41.907 1.00 66.88 158 ILE A N 1
ATOM 1211 C CA . ILE A 1 158 ? -29.776 18.577 42.545 1.00 66.88 158 ILE A CA 1
ATOM 1212 C C . ILE A 1 158 ? -29.816 19.860 43.366 1.00 66.88 158 ILE A C 1
ATOM 1214 O O . ILE A 1 158 ? -29.921 20.957 42.817 1.00 66.88 158 ILE A O 1
ATOM 1218 N N . SER A 1 159 ? -29.730 19.706 44.683 1.00 68.56 159 SER A N 1
ATOM 1219 C CA . SER A 1 159 ? -29.389 20.800 45.585 1.00 68.56 159 SER A CA 1
ATOM 1220 C C . SER A 1 159 ? -27.950 21.223 45.298 1.00 68.56 159 SER A C 1
ATOM 1222 O O . SER A 1 159 ? -27.012 20.476 45.564 1.00 68.56 159 SER A O 1
ATOM 1224 N N . LEU A 1 160 ? -27.770 22.405 44.712 1.00 65.69 160 LEU A N 1
ATOM 1225 C CA . LEU A 1 160 ? -26.460 23.041 44.626 1.00 65.69 160 LEU A CA 1
ATOM 1226 C C . LEU A 1 160 ? -26.212 23.727 45.971 1.00 65.69 160 LEU A C 1
ATOM 1228 O O . LEU A 1 160 ? -26.837 24.741 46.273 1.00 65.69 160 LEU A O 1
ATOM 1232 N N . GLY A 1 161 ? -25.334 23.157 46.791 1.00 74.75 161 GLY A N 1
ATOM 1233 C CA . GLY A 1 161 ? -25.038 23.660 48.127 1.00 74.75 161 GLY A CA 1
ATOM 1234 C C . GLY A 1 161 ? -23.779 23.026 48.705 1.00 74.75 161 GLY A C 1
ATOM 1235 O O . GLY A 1 161 ? -23.049 22.321 48.008 1.00 74.75 161 GLY A O 1
ATOM 1236 N N . SER A 1 162 ? -23.514 23.304 49.979 1.00 80.94 162 SER A N 1
ATOM 1237 C CA . SER A 1 162 ? -22.426 22.663 50.716 1.00 80.94 162 SER A CA 1
ATOM 1238 C C . SER A 1 162 ? -22.622 21.149 50.763 1.00 80.94 162 SER A C 1
ATOM 1240 O O . SER A 1 162 ? -23.754 20.671 50.835 1.00 80.94 162 SER A O 1
ATOM 1242 N N . TRP A 1 163 ? -21.512 20.411 50.760 1.00 82.81 163 TRP A N 1
ATOM 1243 C CA . TRP A 1 163 ? -21.519 18.960 50.911 1.00 82.81 163 TRP A CA 1
ATOM 1244 C C . TRP A 1 163 ? -22.232 18.573 52.204 1.00 82.81 163 TRP A C 1
ATOM 1246 O O . TRP A 1 163 ? -21.949 19.118 53.275 1.00 82.81 163 TRP A O 1
ATOM 1256 N N . THR A 1 164 ? -23.168 17.638 52.106 1.00 85.62 164 THR A N 1
ATOM 1257 C CA . THR A 1 164 ? -23.801 17.055 53.284 1.00 85.62 164 THR A CA 1
ATOM 1258 C C . THR A 1 164 ? -22.785 16.206 54.043 1.00 85.62 164 THR A C 1
ATOM 1260 O O . THR A 1 164 ? -21.869 15.629 53.458 1.00 85.62 164 THR A O 1
ATOM 1263 N N . ASN A 1 165 ? -22.978 16.058 55.354 1.00 88.44 165 ASN A N 1
ATOM 1264 C CA . ASN A 1 165 ? -22.117 15.199 56.173 1.00 88.44 165 ASN A CA 1
ATOM 1265 C C . ASN A 1 165 ? -22.059 13.758 55.637 1.00 88.44 165 ASN A C 1
ATOM 1267 O O . ASN A 1 165 ? -21.020 13.116 55.714 1.00 88.44 165 ASN A O 1
ATOM 1271 N N . ILE A 1 166 ? -23.155 13.266 55.049 1.00 89.56 166 ILE A N 1
ATOM 1272 C CA . ILE A 1 166 ? -23.214 11.928 54.448 1.00 89.56 166 ILE A CA 1
ATOM 1273 C C . ILE A 1 166 ? -22.295 11.846 53.226 1.00 89.56 166 ILE A C 1
ATOM 1275 O O . ILE A 1 166 ? -21.550 10.879 53.091 1.00 89.56 166 ILE A O 1
ATOM 1279 N N . GLU A 1 167 ? -22.321 12.850 52.348 1.00 87.06 167 GLU A N 1
ATOM 1280 C CA . GLU A 1 167 ? -21.453 12.884 51.167 1.00 87.06 167 GLU A CA 1
ATOM 1281 C C . GLU A 1 167 ? -19.974 13.000 51.552 1.00 87.06 167 GLU A C 1
ATOM 1283 O O . GLU A 1 167 ? -19.140 12.341 50.934 1.00 87.06 167 GLU A O 1
ATOM 1288 N N . ILE A 1 168 ? -19.656 13.763 52.605 1.00 89.25 168 ILE A N 1
ATOM 1289 C CA . ILE A 1 168 ? -18.294 13.859 53.153 1.00 89.25 168 ILE A CA 1
ATOM 1290 C C . ILE A 1 168 ? -17.836 12.491 53.673 1.00 89.25 168 ILE A C 1
ATOM 1292 O O . ILE A 1 168 ? -16.798 11.989 53.252 1.00 89.25 168 ILE A O 1
ATOM 1296 N N . CYS A 1 169 ? -18.639 11.832 54.514 1.00 90.75 169 CYS A N 1
ATOM 1297 C CA . CYS A 1 169 ? -18.298 10.507 55.036 1.00 90.75 169 CYS A CA 1
ATOM 1298 C C . CYS A 1 169 ? -18.148 9.456 53.925 1.00 90.75 169 CYS A C 1
ATOM 1300 O O . CYS A 1 169 ? -17.288 8.579 54.014 1.00 90.75 169 CYS A O 1
ATOM 1302 N N . LEU A 1 170 ? -18.975 9.527 52.877 1.00 93.31 170 LEU A N 1
ATOM 1303 C CA . LEU A 1 170 ? -18.862 8.640 51.720 1.00 93.31 170 LEU A CA 1
ATOM 1304 C C . LEU A 1 170 ? -17.546 8.857 50.971 1.00 93.31 170 LEU A C 1
ATOM 1306 O O . LEU A 1 170 ? -16.898 7.870 50.618 1.00 93.31 170 LEU A O 1
ATOM 1310 N N . LEU A 1 171 ? -17.138 10.110 50.751 1.00 89.75 171 LEU A N 1
ATOM 1311 C CA . LEU A 1 171 ? -15.853 10.416 50.124 1.00 89.75 171 LEU A CA 1
ATOM 1312 C C . LEU A 1 171 ? -14.677 9.885 50.944 1.00 89.75 171 LEU A C 1
ATOM 1314 O O . LEU A 1 171 ? -13.869 9.143 50.389 1.00 89.75 171 LEU A O 1
ATOM 1318 N N . ASP A 1 172 ? -14.632 10.172 52.247 1.00 87.88 172 ASP A N 1
ATOM 1319 C CA . ASP A 1 172 ? -13.554 9.713 53.136 1.00 87.88 172 ASP A CA 1
ATOM 1320 C C . ASP A 1 172 ? -13.455 8.182 53.160 1.00 87.88 172 ASP A C 1
ATOM 1322 O O . ASP A 1 172 ? -12.365 7.602 53.169 1.00 87.88 172 ASP A O 1
ATOM 1326 N N . THR A 1 173 ? -14.602 7.497 53.132 1.00 90.56 173 THR A N 1
ATOM 1327 C CA . THR A 1 173 ? -14.652 6.030 53.118 1.00 90.56 173 THR A CA 1
ATOM 1328 C C . THR A 1 173 ? -14.121 5.470 51.800 1.00 90.56 173 THR A C 1
ATOM 1330 O O . THR A 1 173 ? -13.360 4.500 51.803 1.00 90.56 173 THR A O 1
ATOM 1333 N N . VAL A 1 174 ? -14.498 6.069 50.665 1.00 88.94 174 VAL A N 1
ATOM 1334 C CA . VAL A 1 174 ? -14.010 5.659 49.338 1.00 88.94 174 VAL A CA 1
ATOM 1335 C C . VAL A 1 174 ? -12.517 5.938 49.202 1.00 88.94 174 VAL A C 1
ATOM 1337 O O . VAL A 1 174 ? -11.786 5.079 48.710 1.00 88.94 174 VAL A O 1
ATOM 1340 N N . GLU A 1 175 ? -12.050 7.094 49.666 1.00 86.12 175 GLU A N 1
ATOM 1341 C CA . GLU A 1 175 ? -10.632 7.448 49.695 1.00 86.12 175 GLU A CA 1
ATOM 1342 C C . GLU A 1 175 ? -9.837 6.446 50.540 1.00 86.12 175 GLU A C 1
ATOM 1344 O O . GLU A 1 175 ? -8.883 5.840 50.046 1.00 86.12 175 GLU A O 1
ATOM 1349 N N . SER A 1 176 ? -10.290 6.179 51.767 1.00 85.50 176 SER A N 1
ATOM 1350 C CA . SER A 1 176 ? -9.671 5.194 52.661 1.00 85.50 176 SER A CA 1
ATOM 1351 C C . SER A 1 176 ? -9.631 3.801 52.027 1.00 85.50 176 SER A C 1
ATOM 1353 O O . SER A 1 176 ? -8.605 3.122 52.057 1.00 85.50 176 SER A O 1
ATOM 1355 N N . PHE A 1 177 ? -10.723 3.380 51.382 1.00 86.00 177 PHE A N 1
ATOM 1356 C CA . PHE A 1 177 ? -10.796 2.099 50.683 1.00 86.00 177 PHE A CA 1
ATOM 1357 C C . PHE A 1 177 ? -9.813 2.015 49.507 1.00 86.00 177 PHE A C 1
ATOM 1359 O O . PHE A 1 177 ? -9.132 1.000 49.341 1.00 86.00 177 PHE A O 1
ATOM 1366 N N . LEU A 1 178 ? -9.695 3.069 48.696 1.00 82.81 178 LEU A N 1
ATOM 1367 C CA . LEU A 1 178 ? -8.741 3.120 47.584 1.00 82.81 178 LEU A CA 1
ATOM 1368 C C . LEU A 1 178 ? -7.291 3.088 48.081 1.00 82.81 178 LEU A C 1
ATOM 1370 O O . LEU A 1 178 ? -6.465 2.373 47.509 1.00 82.81 178 LEU A O 1
ATOM 1374 N N . HIS A 1 179 ? -6.999 3.782 49.183 1.00 77.56 179 HIS A N 1
ATOM 1375 C CA . HIS A 1 179 ? -5.694 3.729 49.838 1.00 77.56 179 HIS A CA 1
ATOM 1376 C C . HIS A 1 179 ? -5.357 2.329 50.366 1.00 77.56 179 HIS A C 1
ATOM 1378 O O . HIS A 1 179 ? -4.225 1.873 50.204 1.00 77.56 179 HIS A O 1
ATOM 1384 N N . CYS A 1 180 ? -6.328 1.614 50.939 1.00 78.44 180 CYS A N 1
ATOM 1385 C CA . CYS A 1 180 ? -6.126 0.253 51.437 1.00 78.44 180 CYS A CA 1
ATOM 1386 C C . CYS A 1 180 ? -6.045 -0.812 50.329 1.00 78.44 180 CYS A C 1
ATOM 1388 O O . CYS A 1 180 ? -5.479 -1.879 50.555 1.00 78.44 180 CYS A O 1
ATOM 1390 N N . THR A 1 181 ? -6.611 -0.560 49.145 1.00 75.69 181 THR A N 1
ATOM 1391 C CA . THR A 1 181 ? -6.699 -1.560 48.062 1.00 75.69 181 THR A CA 1
ATOM 1392 C C . THR A 1 181 ? -5.561 -1.498 47.041 1.00 75.69 181 THR A C 1
ATOM 1394 O O . THR A 1 181 ? -5.540 -2.310 46.117 1.00 75.69 181 THR A O 1
ATOM 1397 N N . CYS A 1 182 ? -4.577 -0.605 47.216 1.00 63.75 182 CYS A N 1
ATOM 1398 C CA . CYS A 1 182 ? -3.342 -0.545 46.418 1.00 63.75 182 CYS A CA 1
ATOM 1399 C C . CYS A 1 182 ? -3.551 -0.541 44.888 1.00 63.75 182 CYS A C 1
ATOM 1401 O O . CYS A 1 182 ? -2.681 -0.996 44.141 1.00 63.75 182 CYS A O 1
ATOM 1403 N N . PHE A 1 183 ? -4.666 0.004 44.389 1.00 60.84 183 PHE A N 1
ATOM 1404 C CA . PHE A 1 183 ? -4.809 0.301 42.964 1.00 60.84 183 PHE A CA 1
ATOM 1405 C C . PHE A 1 183 ? -3.979 1.544 42.635 1.00 60.84 183 PHE A C 1
ATOM 1407 O O . PHE A 1 183 ? -4.495 2.655 42.531 1.00 60.84 183 PHE A O 1
ATOM 1414 N N . LEU A 1 184 ? -2.666 1.369 42.477 1.00 56.31 184 LEU A N 1
ATOM 1415 C CA . LEU A 1 184 ? -1.854 2.393 41.835 1.00 56.31 184 LEU A CA 1
ATOM 1416 C C . LEU A 1 184 ? -2.383 2.564 40.404 1.00 56.31 184 LEU A C 1
ATOM 1418 O O . LEU A 1 184 ? -2.464 1.567 39.680 1.00 56.31 184 LEU A O 1
ATOM 1422 N N . PRO A 1 185 ? -2.746 3.785 39.968 1.00 57.78 185 PRO A N 1
ATOM 1423 C CA . PRO A 1 185 ? -3.069 4.012 38.571 1.00 57.78 185 PRO A CA 1
ATOM 1424 C C . PRO A 1 185 ? -1.835 3.629 37.756 1.00 57.78 185 PRO A C 1
ATOM 1426 O O . PRO A 1 185 ? -0.785 4.272 37.847 1.00 57.78 185 PRO A O 1
ATOM 1429 N N . THR A 1 186 ? -1.937 2.544 36.991 1.00 57.53 186 THR A N 1
ATOM 1430 C CA . THR A 1 186 ? -0.901 2.153 36.044 1.00 57.53 186 THR A CA 1
ATOM 1431 C C . THR A 1 186 ? -0.758 3.296 35.054 1.00 57.53 186 THR A C 1
ATOM 1433 O O . THR A 1 186 ? -1.654 3.545 34.247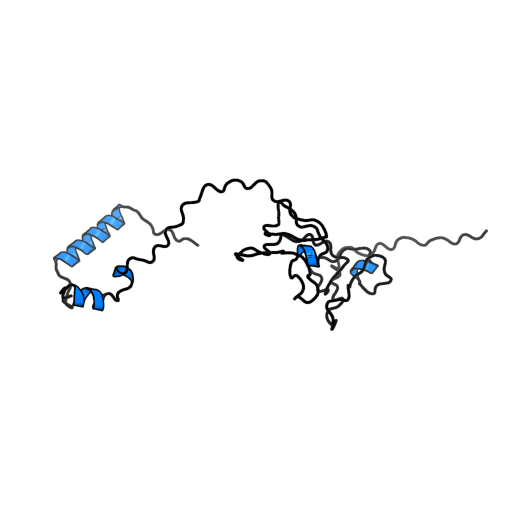 1.00 57.53 186 THR A O 1
ATOM 1436 N N . LYS A 1 187 ? 0.356 4.027 35.150 1.00 54.81 187 LYS A N 1
ATOM 1437 C CA . LYS A 1 187 ? 0.793 4.953 34.107 1.00 54.81 187 LYS A CA 1
ATOM 1438 C C . LYS A 1 187 ? 1.120 4.106 32.879 1.00 54.81 187 LYS A C 1
ATOM 1440 O O . LYS A 1 187 ? 2.249 3.652 32.726 1.00 54.81 187 LYS A O 1
ATOM 1445 N N . GLU A 1 188 ? 0.116 3.819 32.059 1.00 50.09 188 GLU A N 1
ATOM 1446 C CA . GLU A 1 188 ? 0.347 3.277 30.725 1.00 50.09 188 GLU A CA 1
ATOM 1447 C C . GLU A 1 188 ? 0.901 4.401 29.837 1.00 50.09 188 GLU A C 1
ATOM 1449 O O . GLU A 1 188 ? 0.344 5.500 29.776 1.00 50.09 188 GLU A O 1
ATOM 1454 N N . ILE A 1 189 ? 2.061 4.098 29.250 1.00 40.69 189 ILE A N 1
ATOM 1455 C CA . ILE A 1 189 ? 2.865 4.879 28.298 1.00 40.69 189 ILE A CA 1
ATOM 1456 C C . ILE A 1 189 ? 2.192 4.890 26.924 1.00 40.69 189 ILE A C 1
ATOM 1458 O O . ILE A 1 189 ? 1.692 3.817 26.514 1.00 40.69 189 ILE A O 1
#

Organism: NCBI:txid46732

Foldseek 3Di:
DDDDDDDDDPPDDPDPLDAAQACVVPPDLPDEAQAAPPPHPTPQNVVVHAHEPRHNYRLYLRHPDDDQEEAFQPPDPDDPEALQDDPPDDDHPTPCLSNLHAHDLVRYPYDRYPRPSHGNDPDDPPPPPPPPPPPPPPPPVVVVDDPVVVCVVVVNDDDPDDDDPVNVVVVVVVVVVCVVVPPDPPPDD

Sequence (189 aa):
MHLAEVKDDEELPPNRSLICHCGRHAKSRMHGFCIPDAIGRCPCVRQRRQCTKRCICFNCRNNARTPDGCRCGEGERNIRSACTDVPGQRRSKCPCYTSGSSCSAEKCKCKGCGNSFGKRTAGKKDVKKKRSTKCTSSPSPLKRKRTMDFLKESNSFISLGSWTNIEICLLDTVESFLHCTCFLPTKEI

Radius of gyration: 32.45 Å; chains: 1; bounding box: 86×45×90 Å

pLDDT: mean 73.96, std 15.41, range [37.19, 93.31]

Secondary structure (DSSP, 8-state):
-----------PPS-------TTTT-S-TTS-BS-TTS----HHHHTT--B-TT---SSBSSB----S---TTSS-SS-S-BSSPPTTSPPP--HHHHTT----TTT---SSB--TT-----------------------GGGGS-HHHHHHHTT-----SSPPHHHHHHHHHHHHHHHHTT-------